Protein AF-A0A5M3MGN6-F1 (afdb_monomer)

Secondary structure (DSSP, 8-state):
------------------PPP--S--S---PPPHHHHHHHHHHHHHTT-GGGSTT-EEEEEE--SSSS--EEEEEEGGGTEEEEEE----HHHHHHHHHSS---EE---TTTSTT--TT--EEHHHHTTHHHHHHHHHHHHIIIIIISSS---EEEEEEETHHHHHHHHHHHHHHHHS-TTSEEEEEEESPPP-B-HHHHHHHHTT-SSEEEEEETT--GGG-S-GGGT-B--S-EEEE----TT-----S--PPPPPPS--

Radius of gyration: 21.34 Å; Cα contacts (8 Å, |Δi|>4): 442; chains: 1; bounding box: 47×44×87 Å

Solvent-accessible surface area (backbone atoms only — not comparable to full-atom values): 15425 Å² total; per-residue (Å²): 144,82,90,82,89,80,83,91,78,88,82,84,78,82,81,77,80,74,81,72,79,86,69,89,82,75,89,65,86,60,86,75,52,70,71,57,54,58,71,46,51,40,60,68,30,49,36,76,38,70,86,52,33,88,72,51,45,76,78,43,77,48,61,74,66,74,93,38,61,32,34,37,34,25,44,27,70,94,74,43,22,31,36,39,28,21,24,47,66,57,68,72,60,48,49,57,68,66,69,49,91,79,80,50,73,33,69,68,59,57,88,69,43,61,91,62,61,89,78,28,29,28,36,41,86,60,57,58,48,51,80,76,42,43,70,62,51,51,52,50,48,39,51,46,22,72,72,76,76,70,72,22,48,33,38,39,28,26,15,30,33,63,6,12,38,50,25,53,52,46,51,55,37,47,66,67,74,46,65,87,81,48,44,64,35,37,46,25,31,36,33,36,35,48,19,18,61,52,31,20,53,56,45,53,75,74,49,88,47,45,38,37,41,37,46,80,86,52,65,46,51,58,31,59,46,56,93,77,56,31,26,68,56,75,44,70,38,68,47,74,84,93,50,104,78,63,78,76,64,74,61,79,80,71,73,92,77,81,72,96,69,131

Structure (mmCIF, N/CA/C/O backbone):
data_AF-A0A5M3MGN6-F1
#
_entry.id   AF-A0A5M3MGN6-F1
#
loop_
_atom_site.group_PDB
_atom_site.id
_atom_site.type_symbol
_atom_site.label_atom_id
_atom_site.label_alt_id
_atom_site.label_comp_id
_atom_site.label_asym_id
_atom_site.label_entity_id
_atom_site.label_seq_id
_atom_site.pdbx_PDB_ins_code
_atom_site.Cartn_x
_atom_site.Cartn_y
_atom_site.Cartn_z
_atom_site.occupancy
_atom_site.B_iso_or_equiv
_atom_site.auth_seq_id
_atom_site.auth_comp_id
_atom_site.auth_asym_id
_atom_site.auth_atom_id
_atom_site.pdbx_PDB_model_num
ATOM 1 N N . MET A 1 1 ? 26.316 17.669 -67.881 1.00 37.81 1 MET A N 1
ATOM 2 C CA . MET A 1 1 ? 25.084 18.337 -67.407 1.00 37.81 1 MET A CA 1
ATOM 3 C C . MET A 1 1 ? 23.890 17.513 -67.872 1.00 37.81 1 MET A C 1
ATOM 5 O O . MET A 1 1 ? 23.680 17.380 -69.070 1.00 37.81 1 MET A O 1
ATOM 9 N N . HIS A 1 2 ? 23.185 16.881 -66.939 1.00 27.81 2 HIS A N 1
ATOM 10 C CA . HIS A 1 2 ? 21.955 16.112 -67.157 1.00 27.81 2 HIS A CA 1
ATOM 11 C C . HIS A 1 2 ? 20.984 16.489 -66.028 1.00 27.81 2 HIS A C 1
ATOM 13 O O . HIS A 1 2 ? 21.433 16.527 -64.881 1.00 27.81 2 HIS A O 1
ATOM 19 N N . PRO A 1 3 ? 19.704 16.794 -66.305 1.00 35.47 3 PRO A N 1
ATOM 20 C CA . PRO A 1 3 ? 18.718 17.045 -65.266 1.00 35.47 3 PRO A CA 1
ATOM 21 C C . PRO A 1 3 ? 17.984 15.740 -64.931 1.00 35.47 3 PRO A C 1
ATOM 23 O O . PRO A 1 3 ? 17.389 15.121 -65.810 1.00 35.47 3 PRO A O 1
ATOM 26 N N . SER A 1 4 ? 17.983 15.342 -63.660 1.00 29.03 4 SER A N 1
ATOM 27 C CA . SER A 1 4 ? 17.189 14.207 -63.179 1.00 29.03 4 SER A CA 1
ATOM 28 C C . SER A 1 4 ? 16.132 14.700 -62.194 1.00 29.03 4 SER A C 1
ATOM 30 O O . SER A 1 4 ? 16.456 15.213 -61.127 1.00 29.03 4 SER A O 1
ATOM 32 N N . LYS A 1 5 ? 14.860 14.540 -62.572 1.00 36.88 5 LYS A N 1
ATOM 33 C CA . LYS A 1 5 ? 13.699 14.547 -61.673 1.00 36.88 5 LYS A CA 1
ATOM 34 C C . LYS A 1 5 ? 13.539 13.137 -61.093 1.00 36.88 5 LYS A C 1
ATOM 36 O O . LYS A 1 5 ? 13.346 12.226 -61.887 1.00 36.88 5 LYS A O 1
ATOM 41 N N . VAL A 1 6 ? 13.545 12.969 -59.769 1.00 31.03 6 VAL A N 1
ATOM 42 C CA . VAL A 1 6 ? 12.971 11.806 -59.045 1.00 31.03 6 VAL A CA 1
ATOM 43 C C . VAL A 1 6 ? 12.560 12.321 -57.654 1.00 31.03 6 VAL A C 1
ATOM 45 O O . VAL A 1 6 ? 13.404 12.813 -56.917 1.00 31.03 6 VAL A O 1
ATOM 48 N N . LEU A 1 7 ? 11.275 12.598 -57.423 1.00 28.77 7 LEU A N 1
ATOM 49 C CA . LEU A 1 7 ? 10.251 11.716 -56.836 1.00 28.77 7 LEU A CA 1
ATOM 50 C C . LEU A 1 7 ? 10.540 11.357 -55.364 1.00 28.77 7 LEU A C 1
ATOM 52 O O . LEU A 1 7 ? 11.336 10.472 -55.067 1.00 28.77 7 LEU A O 1
ATOM 56 N N . ALA A 1 8 ? 9.864 12.064 -54.454 1.00 30.61 8 ALA A N 1
ATOM 57 C CA . ALA A 1 8 ? 9.769 11.713 -53.043 1.00 30.61 8 ALA A CA 1
ATOM 58 C C . ALA A 1 8 ? 8.898 10.457 -52.893 1.00 30.61 8 ALA A C 1
ATOM 60 O O . ALA A 1 8 ? 7.771 10.431 -53.390 1.00 30.61 8 ALA A O 1
ATOM 61 N N . LEU A 1 9 ? 9.418 9.431 -52.219 1.00 28.03 9 LEU A N 1
ATOM 62 C CA . LEU A 1 9 ? 8.675 8.225 -51.867 1.00 28.03 9 LEU A CA 1
ATOM 63 C C . LEU A 1 9 ? 8.617 8.122 -50.339 1.00 28.03 9 LEU A C 1
ATOM 65 O O . LEU A 1 9 ? 9.621 7.882 -49.674 1.00 28.03 9 LEU A O 1
ATOM 69 N N . THR A 1 10 ? 7.429 8.347 -49.793 1.00 30.42 10 THR A N 1
ATOM 70 C CA . THR A 1 10 ? 7.043 8.049 -48.415 1.00 30.42 10 THR A CA 1
ATOM 71 C C . THR A 1 10 ? 7.010 6.532 -48.221 1.00 30.42 10 THR A C 1
ATOM 73 O O . THR A 1 10 ? 6.161 5.855 -48.798 1.00 30.42 10 THR A O 1
ATOM 76 N N . LEU A 1 11 ? 7.915 5.981 -47.407 1.00 29.05 11 LEU A N 1
ATOM 77 C CA . LEU A 1 11 ? 7.825 4.589 -46.960 1.00 29.05 11 LEU A CA 1
ATOM 78 C C . LEU A 1 11 ? 6.995 4.520 -45.671 1.00 29.05 11 LEU A C 1
ATOM 80 O O . LEU A 1 11 ? 7.485 4.818 -44.586 1.00 29.05 11 LEU A O 1
ATOM 84 N N . TYR A 1 12 ? 5.738 4.100 -45.805 1.00 28.50 12 TYR A N 1
ATOM 85 C CA . TYR A 1 12 ? 4.998 3.459 -44.719 1.00 28.50 12 TYR A CA 1
ATOM 86 C C . TYR A 1 12 ? 5.511 2.018 -44.599 1.00 28.50 12 TYR A C 1
ATOM 88 O O . TYR A 1 12 ? 5.207 1.172 -45.438 1.00 28.50 12 TYR A O 1
ATOM 96 N N . GLY A 1 13 ? 6.332 1.749 -43.585 1.00 27.89 13 GLY A N 1
ATOM 97 C CA . GLY A 1 13 ? 6.740 0.397 -43.213 1.00 27.89 13 GLY A CA 1
ATOM 98 C C . GLY A 1 13 ? 5.725 -0.206 -42.248 1.00 27.89 13 GLY A C 1
ATOM 99 O O . GLY A 1 13 ? 5.645 0.207 -41.097 1.00 27.89 13 GLY A O 1
ATOM 100 N N . VAL A 1 14 ? 4.946 -1.173 -42.727 1.00 31.03 14 VAL A N 1
ATOM 101 C CA . VAL A 1 14 ? 4.073 -2.024 -41.912 1.00 31.03 14 VAL A CA 1
ATOM 102 C C . VAL A 1 14 ? 4.964 -2.969 -41.100 1.00 31.03 14 VAL A C 1
ATOM 104 O O . VAL A 1 14 ? 5.499 -3.930 -41.651 1.00 31.03 14 VAL A O 1
ATOM 107 N N . LEU A 1 15 ? 5.142 -2.712 -39.799 1.00 28.77 15 LEU A N 1
ATOM 108 C CA . LEU A 1 15 ? 5.651 -3.735 -38.884 1.00 28.77 15 LEU A CA 1
ATOM 109 C C . LEU A 1 15 ? 4.513 -4.728 -38.633 1.00 28.77 15 LEU A C 1
ATOM 111 O O . LEU A 1 15 ? 3.549 -4.432 -37.931 1.00 28.77 15 LEU A O 1
ATOM 115 N N . SER A 1 16 ? 4.611 -5.905 -39.245 1.00 29.20 16 SER A N 1
ATOM 116 C CA . SER A 1 16 ? 3.787 -7.047 -38.858 1.00 29.20 16 SER A CA 1
ATOM 117 C C . SER A 1 16 ? 4.281 -7.517 -37.492 1.00 29.20 16 SER A C 1
ATOM 119 O O . SER A 1 16 ? 5.384 -8.050 -37.391 1.00 29.20 16 SER A O 1
ATOM 121 N N . ALA A 1 17 ? 3.500 -7.269 -36.440 1.00 30.75 17 ALA A N 1
ATOM 122 C CA . ALA A 1 17 ? 3.746 -7.836 -35.123 1.00 30.75 17 ALA A CA 1
ATOM 123 C C . ALA A 1 17 ? 3.569 -9.356 -35.221 1.00 30.75 17 ALA A C 1
ATOM 125 O O . ALA A 1 17 ? 2.458 -9.867 -35.362 1.00 30.75 17 ALA A O 1
ATOM 126 N N . ILE A 1 18 ? 4.685 -10.077 -35.217 1.00 29.38 18 ILE A N 1
ATOM 127 C CA . ILE A 1 18 ? 4.693 -11.520 -35.013 1.00 29.38 18 ILE A CA 1
ATOM 128 C C . ILE A 1 18 ? 4.290 -11.701 -33.550 1.00 29.38 18 ILE A C 1
ATOM 130 O O . ILE A 1 18 ? 4.985 -11.203 -32.667 1.00 29.38 18 ILE A O 1
ATOM 134 N N . ALA A 1 19 ? 3.138 -12.327 -33.304 1.00 29.62 19 ALA A N 1
ATOM 135 C CA . ALA A 1 19 ? 2.693 -12.662 -31.958 1.00 29.62 19 ALA A CA 1
ATOM 136 C C . ALA A 1 19 ? 3.819 -13.426 -31.249 1.00 29.62 19 ALA A C 1
ATOM 138 O O . ALA A 1 19 ? 4.229 -14.495 -31.710 1.00 29.62 19 ALA A O 1
ATOM 139 N N . ALA A 1 20 ? 4.361 -12.840 -30.180 1.00 29.67 20 ALA A N 1
ATOM 140 C CA . ALA A 1 20 ? 5.303 -13.535 -29.320 1.00 29.67 20 ALA A CA 1
ATOM 141 C C . ALA A 1 20 ? 4.603 -14.777 -28.735 1.00 29.67 20 ALA A C 1
ATOM 143 O O . ALA A 1 20 ? 3.392 -14.725 -28.487 1.00 29.67 20 ALA A O 1
ATOM 144 N N . PRO A 1 21 ? 5.316 -15.900 -28.546 1.00 27.27 21 PRO A N 1
ATOM 145 C CA . PRO A 1 21 ? 4.739 -17.063 -27.891 1.00 27.27 21 PRO A CA 1
ATOM 146 C C . PRO A 1 21 ? 4.287 -16.651 -26.488 1.00 27.27 21 PRO A C 1
ATOM 148 O O . PRO A 1 21 ? 4.992 -15.916 -25.802 1.00 27.27 21 PRO A O 1
ATOM 151 N N . ILE A 1 22 ? 3.106 -17.108 -26.079 1.00 31.17 22 ILE A N 1
ATOM 152 C CA . ILE A 1 22 ? 2.622 -16.978 -24.704 1.00 31.17 22 ILE A CA 1
ATOM 153 C C . ILE A 1 22 ? 3.609 -17.762 -23.828 1.00 31.17 22 ILE A C 1
ATOM 155 O O . ILE A 1 22 ? 3.619 -18.990 -23.868 1.00 31.17 22 ILE A O 1
ATOM 159 N N . GLU A 1 23 ? 4.503 -17.061 -23.132 1.00 31.34 23 GLU A N 1
ATOM 160 C CA . GLU A 1 23 ? 5.426 -17.660 -22.165 1.00 31.34 23 GLU A CA 1
ATOM 161 C C . GLU A 1 23 ? 4.659 -18.085 -20.897 1.00 31.34 23 GLU A C 1
ATOM 163 O O . GLU A 1 23 ? 3.705 -17.428 -20.484 1.00 31.34 23 GLU A O 1
ATOM 168 N N . ASP A 1 24 ? 5.081 -19.199 -20.293 1.00 29.12 24 ASP A N 1
ATOM 169 C CA . ASP A 1 24 ? 4.425 -19.985 -19.227 1.00 29.12 24 ASP A CA 1
ATOM 170 C C . ASP A 1 24 ? 4.278 -19.289 -17.840 1.00 29.12 24 ASP A C 1
ATOM 172 O O . ASP A 1 24 ? 4.274 -19.949 -16.801 1.00 29.12 24 ASP A O 1
ATOM 176 N N . TRP A 1 25 ? 4.146 -17.960 -17.760 1.00 34.06 25 TRP A N 1
ATOM 177 C CA . TRP A 1 25 ? 4.082 -17.227 -16.479 1.00 34.06 25 TRP A CA 1
ATOM 178 C C . TRP A 1 25 ? 2.683 -17.157 -15.837 1.00 34.06 25 TRP A C 1
ATOM 180 O O . TRP A 1 25 ? 2.550 -16.688 -14.708 1.00 34.06 25 TRP A O 1
ATOM 190 N N . VAL A 1 26 ? 1.639 -17.685 -16.486 1.00 29.50 26 VAL A N 1
ATOM 191 C CA . VAL A 1 26 ? 0.273 -17.733 -15.934 1.00 29.50 26 VAL A CA 1
ATOM 192 C C . VAL A 1 26 ? -0.051 -19.148 -15.454 1.00 29.50 26 VAL A C 1
ATOM 194 O O . VAL A 1 26 ? -0.654 -19.945 -16.167 1.00 29.50 26 VAL A O 1
ATOM 197 N N . THR A 1 27 ? 0.349 -19.491 -14.230 1.00 28.08 27 THR A N 1
ATOM 198 C CA . THR A 1 27 ? 0.087 -20.836 -13.677 1.00 28.08 27 THR A CA 1
ATOM 199 C C . THR A 1 27 ? -1.334 -21.010 -13.129 1.00 28.08 27 THR A C 1
ATOM 201 O O . THR A 1 27 ? -1.760 -22.141 -12.907 1.00 28.08 27 THR A O 1
ATOM 204 N N . THR A 1 28 ? -2.110 -19.926 -12.977 1.00 27.44 28 THR A N 1
ATOM 205 C CA . THR A 1 28 ?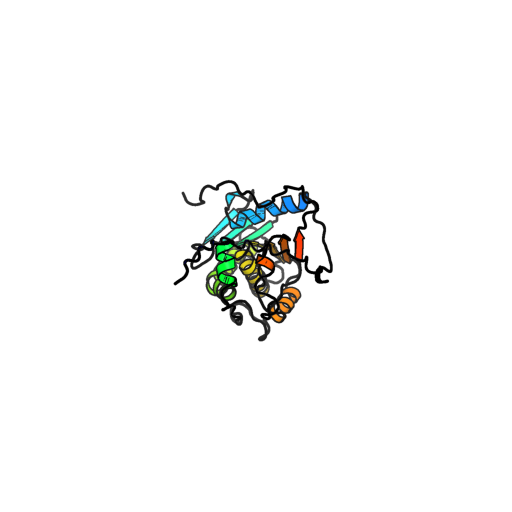 -3.529 -20.004 -12.588 1.00 27.44 28 THR A CA 1
ATOM 206 C C . THR A 1 28 ? -4.337 -18.865 -13.222 1.00 27.44 28 THR A C 1
ATOM 208 O O . THR A 1 28 ? -4.258 -17.722 -12.786 1.00 27.44 28 THR A O 1
ATOM 211 N N . LEU A 1 29 ? -5.127 -19.160 -14.260 1.00 31.44 29 LEU A N 1
ATOM 212 C CA . LEU A 1 29 ? -6.152 -18.239 -14.764 1.00 31.44 29 LEU A CA 1
ATOM 213 C C . LEU A 1 29 ? -7.399 -18.375 -13.886 1.00 31.44 29 LEU A C 1
ATOM 215 O O . LEU A 1 29 ? -8.156 -19.337 -14.021 1.00 31.44 29 LEU A O 1
ATOM 219 N N . THR A 1 30 ? -7.628 -17.421 -12.988 1.00 35.56 30 THR A N 1
ATOM 220 C CA . THR A 1 30 ? -8.896 -17.347 -12.253 1.00 35.56 30 THR A CA 1
ATOM 221 C C . THR A 1 3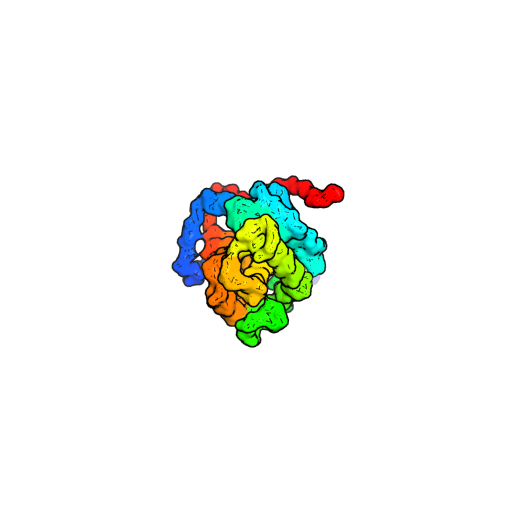0 ? -9.911 -16.599 -13.112 1.00 35.56 30 THR A C 1
ATOM 223 O O . THR A 1 30 ? -9.834 -15.380 -13.241 1.00 35.56 30 THR A O 1
ATOM 226 N N . GLN A 1 31 ? -10.865 -17.318 -13.713 1.00 31.67 31 GLN A N 1
ATOM 227 C CA . GLN A 1 31 ? -12.029 -16.689 -14.345 1.00 31.67 31 GLN A CA 1
ATOM 228 C C . GLN A 1 31 ? -12.866 -15.973 -13.278 1.00 31.67 31 GLN A C 1
ATOM 230 O O . GLN A 1 31 ? -13.277 -16.571 -12.283 1.00 31.67 31 GLN A O 1
ATOM 235 N N . ILE A 1 32 ? -13.124 -14.687 -13.495 1.00 42.34 32 ILE A N 1
ATOM 236 C CA . ILE A 1 32 ? -13.900 -13.833 -12.595 1.00 42.34 32 ILE A CA 1
ATOM 237 C C . ILE A 1 32 ? -15.308 -13.695 -13.169 1.00 42.34 32 ILE A C 1
ATOM 239 O O . ILE A 1 32 ? -15.473 -13.396 -14.349 1.00 42.34 32 ILE A O 1
ATOM 243 N N . SER A 1 33 ? -16.335 -13.880 -12.340 1.00 38.47 33 SER A N 1
ATOM 244 C CA . SER A 1 33 ? -17.716 -13.584 -12.742 1.00 38.47 33 SER A CA 1
ATOM 245 C C . SER A 1 33 ? -17.925 -12.081 -12.957 1.00 38.47 33 SER A C 1
ATOM 247 O O . SER A 1 33 ? -17.364 -11.276 -12.217 1.00 38.47 33 SER A O 1
ATOM 249 N N . GLU A 1 34 ? -18.814 -11.699 -13.869 1.00 36.88 34 GLU A N 1
ATOM 250 C CA . GLU A 1 34 ? -19.242 -10.305 -14.066 1.00 36.88 34 GLU A CA 1
ATOM 251 C C . GLU A 1 34 ? -19.701 -9.644 -12.752 1.00 36.88 34 GLU A C 1
ATOM 253 O O . GLU A 1 34 ? -19.287 -8.535 -12.440 1.00 36.88 34 GLU A O 1
ATOM 258 N N . SER A 1 35 ? -20.398 -10.383 -11.883 1.00 34.41 35 SER A N 1
ATOM 259 C CA . SER A 1 35 ? -20.777 -9.932 -10.535 1.00 34.41 35 SER A CA 1
ATOM 260 C C . SER A 1 35 ? -19.592 -9.646 -9.601 1.00 34.41 35 SER A C 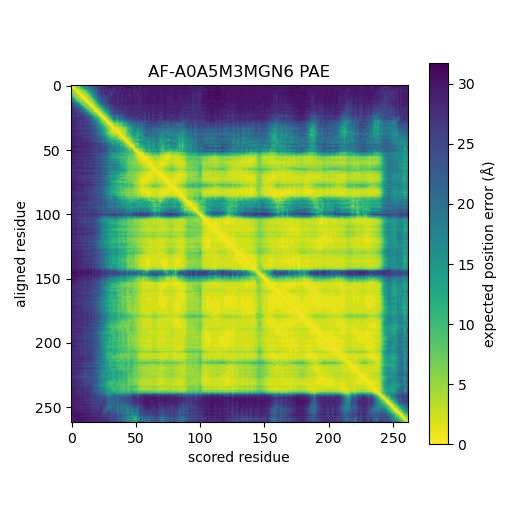1
ATOM 262 O O . SER A 1 35 ? -19.683 -8.795 -8.719 1.00 34.41 35 SER A O 1
ATOM 264 N N . ALA A 1 36 ? -18.470 -10.346 -9.775 1.00 38.47 36 ALA A N 1
ATOM 265 C CA . ALA A 1 36 ? -17.251 -10.084 -9.012 1.00 38.47 36 ALA A CA 1
ATOM 266 C C . ALA A 1 36 ? -16.522 -8.844 -9.557 1.00 38.47 36 ALA A C 1
ATOM 268 O O . ALA A 1 36 ? -16.070 -8.024 -8.762 1.00 38.47 36 ALA A O 1
ATOM 269 N N . LEU A 1 37 ? -16.520 -8.624 -10.877 1.00 41.88 37 LEU A N 1
ATOM 270 C CA . LEU A 1 37 ? -16.053 -7.366 -11.476 1.00 41.88 37 LEU A CA 1
ATOM 271 C C . LEU A 1 37 ? -16.920 -6.166 -11.045 1.00 41.88 37 LEU A C 1
ATOM 273 O O . LEU A 1 37 ? -16.387 -5.113 -10.699 1.00 41.88 37 LEU A O 1
ATOM 277 N N . GLU A 1 38 ? -18.244 -6.325 -10.994 1.00 44.56 38 GLU A N 1
ATOM 278 C CA . GLU A 1 38 ? -19.170 -5.298 -10.493 1.00 44.56 38 GLU A CA 1
ATOM 279 C C . GLU A 1 38 ? -18.948 -4.992 -9.008 1.00 44.56 38 GLU A C 1
ATOM 281 O O . GLU A 1 38 ? -18.974 -3.826 -8.612 1.00 44.56 38 GLU A O 1
ATOM 286 N N . SER A 1 39 ? -18.647 -6.010 -8.192 1.00 49.16 39 SER A N 1
ATOM 287 C CA . SER A 1 39 ? -18.291 -5.818 -6.779 1.00 49.16 39 SER A CA 1
ATOM 288 C C . SER A 1 39 ? -16.997 -5.020 -6.588 1.00 49.16 39 SER A C 1
ATOM 290 O O . SER A 1 39 ? -16.775 -4.446 -5.524 1.00 49.16 39 SER A O 1
ATOM 292 N N . TRP A 1 40 ? -16.157 -4.948 -7.626 1.00 49.50 40 TRP A N 1
ATOM 293 C CA . TRP A 1 40 ? -14.877 -4.248 -7.607 1.00 49.50 40 TRP A CA 1
ATOM 294 C C . TRP A 1 40 ? -14.941 -2.811 -8.137 1.00 49.50 40 TRP A C 1
ATOM 296 O O . TRP A 1 40 ? -14.096 -1.975 -7.808 1.00 49.50 40 TRP A O 1
ATOM 306 N N . ALA A 1 41 ? -15.971 -2.492 -8.924 1.00 49.94 41 ALA A N 1
ATOM 307 C CA . ALA A 1 41 ? -16.155 -1.179 -9.535 1.00 49.94 41 ALA A CA 1
ATOM 308 C C . ALA A 1 41 ? -16.132 0.005 -8.537 1.00 49.94 41 ALA A C 1
ATOM 310 O O . ALA A 1 41 ? -15.479 1.004 -8.856 1.00 49.94 41 ALA A O 1
ATOM 311 N N . PRO A 1 42 ? -16.739 -0.065 -7.331 1.00 47.69 42 PRO A N 1
ATOM 312 C CA . PRO A 1 42 ? -16.707 1.042 -6.367 1.00 47.69 42 PRO A CA 1
ATOM 313 C C . PRO A 1 42 ? -15.279 1.404 -5.919 1.00 47.69 42 PRO A C 1
ATOM 315 O O . PRO A 1 42 ? -14.948 2.577 -5.755 1.00 47.69 42 PRO A O 1
ATOM 318 N N . TYR A 1 43 ? -14.391 0.413 -5.812 1.00 48.84 43 TYR A N 1
ATOM 319 C CA . TYR A 1 43 ? -13.020 0.595 -5.328 1.00 48.84 43 TYR A CA 1
ATOM 320 C C . TYR A 1 43 ? -12.123 1.337 -6.316 1.00 48.84 43 TYR A C 1
ATOM 322 O O . TYR A 1 43 ? -11.311 2.169 -5.915 1.00 48.84 43 TYR A O 1
ATOM 330 N N . THR A 1 44 ? -12.315 1.117 -7.620 1.00 50.25 44 THR A N 1
ATOM 331 C CA . THR A 1 44 ? -11.629 1.918 -8.648 1.00 50.25 44 THR A CA 1
ATOM 332 C C . THR A 1 44 ? -12.028 3.393 -8.578 1.00 50.25 44 THR A C 1
ATOM 334 O O . THR A 1 44 ? -11.246 4.263 -8.963 1.00 50.25 44 THR A O 1
ATOM 337 N N . GLN A 1 45 ? -13.218 3.701 -8.050 1.00 50.22 45 GLN A N 1
ATOM 338 C CA . GLN A 1 45 ? -13.705 5.070 -7.947 1.00 50.22 45 GLN A CA 1
ATOM 339 C C . GLN A 1 45 ? -13.307 5.785 -6.649 1.00 50.22 45 GLN A C 1
ATOM 341 O O . GLN A 1 45 ? -13.221 7.011 -6.683 1.00 50.22 45 GLN A O 1
ATOM 346 N N . LEU A 1 46 ? -12.962 5.073 -5.564 1.00 50.59 46 LEU A N 1
ATOM 347 C CA . LEU A 1 46 ? -12.323 5.673 -4.372 1.00 50.59 46 LEU A CA 1
ATOM 348 C C . LEU A 1 46 ? -11.013 6.376 -4.713 1.00 50.59 46 LEU A C 1
ATOM 350 O O . LEU A 1 46 ? -10.662 7.379 -4.104 1.00 50.59 46 LEU A O 1
ATOM 354 N N . THR A 1 47 ? -10.322 5.893 -5.745 1.00 50.34 47 THR A N 1
ATOM 355 C CA . THR A 1 47 ? -9.111 6.533 -6.266 1.00 50.34 47 THR A CA 1
ATOM 356 C C . THR A 1 47 ? -9.401 7.851 -7.001 1.00 50.34 47 THR A C 1
ATOM 358 O O . THR A 1 47 ? -8.475 8.467 -7.517 1.00 50.34 47 THR A O 1
ATOM 361 N N . LYS A 1 48 ? -10.669 8.290 -7.113 1.00 51.06 48 LYS A N 1
ATOM 362 C CA . LYS A 1 48 ? -11.084 9.486 -7.875 1.00 51.06 48 LYS A CA 1
ATOM 363 C C . LYS A 1 48 ? -12.097 10.385 -7.148 1.00 51.06 48 LYS A C 1
ATOM 365 O O . LYS A 1 48 ? -11.972 11.601 -7.264 1.00 51.06 48 LYS A O 1
ATOM 370 N N . ALA A 1 49 ? -13.072 9.835 -6.414 1.00 51.75 49 ALA A N 1
ATOM 371 C CA . ALA A 1 49 ? -14.035 10.610 -5.620 1.00 51.75 49 ALA A CA 1
ATOM 372 C C . ALA A 1 49 ? -14.623 9.827 -4.434 1.00 51.75 49 ALA A C 1
ATOM 374 O O . ALA A 1 49 ? -14.995 8.663 -4.573 1.00 51.75 49 ALA A O 1
ATOM 375 N N . CYS A 1 50 ? -14.806 10.513 -3.302 1.00 51.31 50 CYS A N 1
ATOM 376 C CA . CYS A 1 50 ? -15.372 9.944 -2.074 1.00 51.31 50 CYS A CA 1
ATOM 377 C C . CYS A 1 50 ? -16.830 9.475 -2.232 1.00 51.31 50 CYS A C 1
ATOM 379 O O . CYS A 1 50 ? -17.201 8.446 -1.680 1.00 51.31 50 CYS A O 1
ATOM 381 N N . ASP A 1 51 ? -17.638 10.186 -3.029 1.00 52.66 51 ASP A N 1
ATOM 382 C CA . ASP A 1 51 ? -19.073 9.899 -3.222 1.00 52.66 51 ASP A CA 1
ATOM 383 C C . ASP A 1 51 ? -19.344 8.629 -4.045 1.00 52.66 51 ASP A C 1
ATOM 385 O O . ASP A 1 51 ? -20.493 8.234 -4.248 1.00 52.66 51 ASP A O 1
ATOM 389 N N . ALA A 1 52 ? -18.293 8.007 -4.580 1.00 53.81 52 ALA A N 1
ATOM 390 C CA . ALA A 1 52 ? -18.428 6.883 -5.487 1.00 53.81 52 ALA A CA 1
ATOM 391 C C . ALA A 1 52 ? -18.597 5.526 -4.788 1.00 53.81 52 ALA A C 1
ATOM 393 O O . ALA A 1 52 ? -18.960 4.550 -5.447 1.00 53.81 52 ALA A O 1
ATOM 394 N N . VAL A 1 53 ? -18.369 5.461 -3.470 1.00 58.69 53 VAL A N 1
ATOM 395 C CA . VAL A 1 53 ? -18.643 4.266 -2.664 1.00 58.69 53 VAL A CA 1
ATOM 396 C C . VAL A 1 53 ? -19.801 4.541 -1.718 1.00 58.69 53 VAL A C 1
ATOM 398 O O . VAL A 1 53 ? -19.647 5.302 -0.762 1.00 58.69 53 VAL A O 1
ATOM 401 N N . PRO A 1 54 ? -20.967 3.912 -1.948 1.00 66.12 54 PRO A N 1
ATOM 402 C CA . PRO A 1 54 ? -22.100 4.036 -1.048 1.00 66.12 54 PRO A CA 1
ATOM 403 C C . PRO A 1 54 ? -21.716 3.667 0.389 1.00 66.12 54 PRO A C 1
ATOM 405 O O . PRO A 1 54 ? -21.230 2.567 0.657 1.00 66.12 54 PRO A O 1
ATOM 408 N N . GLY A 1 55 ? -21.949 4.602 1.309 1.00 72.81 55 GLY A N 1
ATOM 409 C CA . GLY A 1 55 ? -21.715 4.409 2.737 1.00 72.81 55 GLY A CA 1
ATOM 410 C C . GLY A 1 55 ? -20.258 4.518 3.186 1.00 72.81 55 GLY A C 1
ATOM 411 O O . GLY A 1 55 ? -20.012 4.312 4.363 1.00 72.81 55 GLY A O 1
ATOM 412 N N . PHE A 1 56 ? -19.296 4.829 2.312 1.00 80.31 56 PHE A N 1
ATOM 413 C CA . PHE A 1 56 ? -17.947 5.168 2.771 1.00 80.31 56 PHE A CA 1
ATOM 414 C C . PHE A 1 56 ? -17.964 6.511 3.514 1.00 80.31 56 PHE A C 1
ATOM 416 O O . PHE A 1 56 ? -18.479 7.507 3.007 1.00 80.31 56 PHE A O 1
ATOM 423 N N . GLU A 1 57 ? -17.404 6.526 4.719 1.00 84.38 57 GLU A N 1
ATOM 424 C CA . GLU A 1 57 ? -17.344 7.677 5.615 1.00 84.38 57 GLU A CA 1
ATOM 425 C C . GLU A 1 57 ? -15.889 8.177 5.675 1.00 84.38 57 GLU A C 1
ATOM 427 O O . GLU A 1 57 ? -15.111 7.698 6.507 1.00 84.38 57 GLU A O 1
ATOM 432 N N . PRO A 1 58 ? -15.471 9.094 4.776 1.00 82.12 58 PRO A N 1
ATOM 433 C CA . PRO A 1 58 ? -14.110 9.619 4.781 1.00 82.12 58 PRO A CA 1
ATOM 434 C C . PRO A 1 58 ? -13.862 10.445 6.047 1.00 82.12 58 PRO A C 1
ATOM 436 O O . PRO A 1 58 ? -14.639 11.344 6.373 1.00 82.12 58 PRO A O 1
ATOM 439 N N . SER A 1 59 ? -12.750 10.180 6.725 1.00 84.00 59 SER A N 1
ATOM 440 C CA . SER A 1 59 ? -12.278 10.957 7.878 1.00 84.00 59 SER A CA 1
ATOM 441 C C . SER A 1 59 ? -11.029 11.778 7.548 1.00 84.00 59 SER A C 1
ATOM 443 O O . SER A 1 59 ? -10.823 12.849 8.118 1.00 84.00 59 SER A O 1
ATOM 445 N N . LEU A 1 60 ? -10.245 11.328 6.564 1.00 84.56 60 LEU A N 1
ATOM 446 C CA . LEU A 1 60 ? -9.073 12.018 6.043 1.00 84.56 60 LEU A CA 1
ATOM 447 C C . LEU A 1 60 ? -9.095 12.030 4.513 1.00 84.56 60 LEU A C 1
ATOM 449 O O . LEU A 1 60 ? -9.291 11.006 3.863 1.00 84.56 60 LEU A O 1
ATOM 453 N N . ALA A 1 61 ? -8.836 13.204 3.948 1.00 85.88 61 ALA A N 1
ATOM 454 C CA . ALA A 1 61 ? -8.542 13.410 2.538 1.00 85.88 61 ALA A CA 1
ATOM 455 C C . ALA A 1 61 ? -7.343 14.356 2.454 1.00 85.88 61 ALA A C 1
ATOM 457 O O . ALA A 1 61 ? -7.404 15.478 2.963 1.00 85.88 61 ALA A O 1
ATOM 458 N N . ALA A 1 62 ? -6.246 13.902 1.857 1.00 84.19 62 ALA A N 1
ATOM 459 C CA . ALA A 1 62 ? -4.992 14.646 1.827 1.00 84.19 62 ALA A CA 1
ATOM 460 C C . ALA A 1 62 ? -4.230 14.406 0.517 1.00 84.19 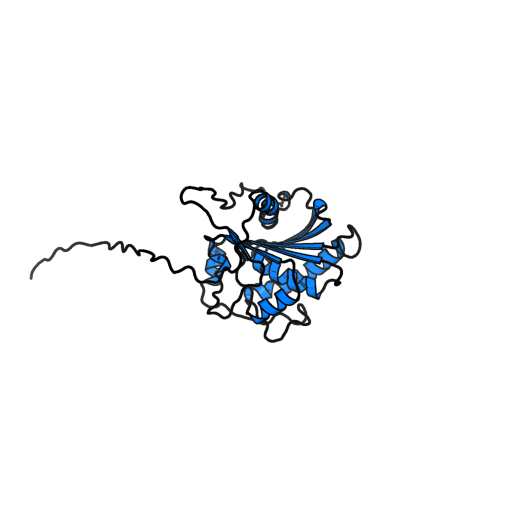62 ALA A C 1
ATOM 462 O O . ALA A 1 62 ? -4.690 13.679 -0.363 1.00 84.19 62 ALA A O 1
ATOM 463 N N . GLY A 1 63 ? -3.081 15.067 0.384 1.00 82.81 63 GLY A N 1
ATOM 464 C CA . GLY A 1 63 ? -2.297 15.124 -0.847 1.00 82.81 63 GLY A CA 1
ATOM 465 C C . GLY A 1 63 ? -2.609 16.357 -1.691 1.00 82.81 63 GLY A C 1
ATOM 466 O O . GLY A 1 63 ? -3.543 17.114 -1.419 1.00 82.81 63 GLY A O 1
ATOM 467 N N . ASP A 1 64 ? -1.780 16.576 -2.704 1.00 77.12 64 ASP A N 1
ATOM 468 C CA . ASP A 1 64 ? -1.901 17.675 -3.668 1.00 77.12 64 ASP A CA 1
ATOM 469 C C . ASP A 1 64 ? -1.863 17.191 -5.129 1.00 77.12 64 ASP A C 1
ATOM 471 O O . ASP A 1 64 ? -2.000 17.994 -6.056 1.00 77.12 64 ASP A O 1
ATOM 475 N N . GLY A 1 65 ? -1.708 15.877 -5.337 1.00 69.56 65 GLY A N 1
ATOM 476 C CA . GLY A 1 65 ? -1.621 15.244 -6.650 1.00 69.56 65 GLY A CA 1
ATOM 477 C C . GLY A 1 65 ? -0.331 15.574 -7.404 1.00 69.56 65 GLY A C 1
ATOM 478 O O . GLY A 1 65 ? -0.291 15.400 -8.623 1.00 69.56 65 GLY A O 1
ATOM 479 N N . ASN A 1 66 ? 0.685 16.096 -6.710 1.00 71.69 66 ASN A N 1
ATOM 480 C CA . ASN A 1 66 ? 1.960 16.494 -7.291 1.00 71.69 66 ASN A CA 1
ATOM 481 C C . ASN A 1 66 ? 3.149 16.054 -6.424 1.00 71.69 66 ASN A C 1
ATOM 483 O O . ASN A 1 66 ? 3.898 15.173 -6.827 1.00 71.69 66 ASN A O 1
ATOM 487 N N . TYR A 1 67 ? 3.323 16.645 -5.238 1.00 75.31 67 TYR A N 1
ATOM 488 C CA . TYR A 1 67 ? 4.372 16.252 -4.295 1.00 75.31 67 TYR A CA 1
ATOM 489 C C . TYR A 1 67 ? 3.941 15.075 -3.417 1.00 75.31 67 TYR A C 1
ATOM 491 O O . TYR A 1 67 ? 4.774 14.239 -3.067 1.00 75.31 67 TYR A O 1
ATOM 499 N N . VAL A 1 68 ? 2.653 15.027 -3.066 1.00 79.94 68 VAL A N 1
ATOM 500 C CA . VAL A 1 68 ? 2.008 13.916 -2.359 1.00 79.94 68 VAL A CA 1
ATOM 501 C C . VAL A 1 68 ? 0.789 13.514 -3.166 1.00 79.94 68 VAL A C 1
ATOM 503 O O . VAL A 1 68 ? -0.071 14.348 -3.479 1.00 79.94 68 VAL A O 1
ATOM 506 N N . GLN A 1 69 ? 0.704 12.239 -3.509 1.00 82.62 69 GLN A N 1
ATOM 507 C CA . GLN A 1 69 ? -0.420 11.717 -4.262 1.00 82.62 69 GLN A CA 1
ATOM 508 C C . GLN A 1 69 ? -1.703 11.862 -3.439 1.00 82.62 69 GLN A C 1
ATOM 510 O O . GLN A 1 69 ? -1.675 11.756 -2.215 1.00 82.62 69 GLN A O 1
ATOM 515 N N . TYR A 1 70 ? -2.843 12.145 -4.077 1.00 82.56 70 TYR A N 1
ATOM 516 C CA . TYR A 1 70 ? -4.094 12.209 -3.319 1.00 82.56 70 TYR A CA 1
ATOM 517 C C . TYR A 1 70 ? -4.393 10.853 -2.670 1.00 82.56 70 TYR A C 1
ATOM 519 O O . TYR A 1 70 ? -4.307 9.817 -3.331 1.00 82.56 70 TYR A O 1
ATOM 527 N N . TYR A 1 71 ? -4.788 10.872 -1.400 1.00 86.25 71 TYR A N 1
ATOM 528 C CA . TYR A 1 71 ? -5.206 9.679 -0.678 1.00 86.25 71 TYR A CA 1
ATOM 529 C C . TYR A 1 71 ? -6.355 9.973 0.284 1.00 86.25 71 TYR A C 1
ATOM 531 O O . TYR A 1 71 ? -6.567 11.112 0.716 1.00 86.25 71 TYR A O 1
ATOM 539 N N . PHE A 1 72 ? -7.095 8.920 0.617 1.00 86.88 72 PHE A N 1
ATOM 540 C CA . PHE A 1 72 ? -8.234 8.963 1.523 1.00 86.88 72 PHE A CA 1
ATOM 541 C C . PHE A 1 72 ? -8.099 7.893 2.597 1.00 86.88 72 PHE A C 1
ATOM 543 O O . PHE A 1 72 ? -7.677 6.776 2.304 1.00 86.88 72 PHE A O 1
ATOM 550 N N . VAL A 1 73 ? -8.518 8.225 3.816 1.00 88.81 73 VAL A N 1
ATOM 551 C CA . VAL A 1 73 ? -8.758 7.256 4.888 1.00 88.81 73 VAL A CA 1
ATOM 552 C C . VAL A 1 73 ? -10.175 7.464 5.409 1.00 88.81 73 VAL A C 1
ATOM 554 O O . VAL A 1 73 ? -10.649 8.598 5.511 1.00 88.81 73 VAL A O 1
ATOM 557 N N . GLY A 1 74 ? -10.883 6.381 5.697 1.00 86.69 74 GLY A N 1
ATOM 558 C CA . GLY A 1 74 ? -12.234 6.462 6.239 1.00 86.69 74 GLY A CA 1
ATOM 559 C C . GLY A 1 74 ? -12.772 5.115 6.677 1.00 86.69 74 GLY A C 1
ATOM 560 O O . GLY A 1 74 ? -12.149 4.079 6.448 1.00 86.69 74 GLY A O 1
ATOM 561 N N . TYR A 1 75 ? -13.943 5.120 7.300 1.00 87.12 75 TYR A N 1
ATOM 562 C CA . TYR A 1 75 ? -14.623 3.897 7.700 1.00 87.12 75 TYR A CA 1
ATOM 563 C C . TYR A 1 75 ? -15.620 3.460 6.629 1.00 87.12 75 TYR A C 1
ATOM 565 O O . TYR A 1 75 ? -16.307 4.277 6.017 1.00 87.12 75 TYR A O 1
ATOM 573 N N . TRP A 1 76 ? -15.715 2.155 6.399 1.00 85.50 76 TRP A N 1
ATOM 574 C CA . TRP A 1 76 ? -16.704 1.575 5.510 1.00 85.50 76 TRP A CA 1
ATOM 575 C C . TRP A 1 76 ? -17.588 0.571 6.264 1.00 85.50 76 TRP A C 1
ATOM 577 O O . TRP A 1 76 ? -17.189 -0.582 6.469 1.00 85.50 76 TRP A O 1
ATOM 587 N N . PRO A 1 77 ? -18.809 0.980 6.666 1.00 83.12 77 PRO A N 1
ATOM 588 C CA . PRO A 1 77 ? -19.699 0.178 7.500 1.00 83.12 77 PRO A CA 1
ATOM 589 C C . PRO A 1 77 ? -20.103 -1.154 6.873 1.00 83.12 77 PRO A C 1
ATOM 591 O O . PRO A 1 77 ? -20.243 -2.144 7.585 1.00 83.12 77 PRO A O 1
ATOM 594 N N . THR A 1 78 ? -20.272 -1.206 5.546 1.00 81.38 78 THR A N 1
ATOM 595 C CA . THR A 1 78 ? -20.712 -2.419 4.837 1.00 81.38 78 THR A CA 1
ATOM 596 C C . THR A 1 78 ? -19.772 -3.601 5.065 1.00 81.38 78 THR A C 1
ATOM 598 O O . THR A 1 78 ? -20.239 -4.732 5.182 1.00 81.38 78 THR A O 1
ATOM 601 N N . ASN A 1 79 ? -18.470 -3.332 5.185 1.00 77.50 79 ASN A N 1
ATOM 602 C CA . ASN A 1 79 ? -17.438 -4.348 5.381 1.00 77.50 79 ASN A CA 1
ATOM 603 C C . ASN A 1 79 ? -16.815 -4.303 6.784 1.00 77.50 79 ASN A C 1
ATOM 605 O O . ASN A 1 79 ? -15.924 -5.093 7.071 1.00 77.50 79 ASN A O 1
ATOM 609 N N . ASN A 1 80 ? -17.278 -3.399 7.656 1.00 86.00 80 ASN A N 1
ATOM 610 C CA . ASN A 1 80 ? -16.648 -3.099 8.943 1.00 86.00 80 ASN A CA 1
ATOM 611 C C . ASN A 1 80 ? -15.120 -2.918 8.827 1.00 86.00 80 ASN A C 1
ATOM 613 O O . ASN A 1 80 ? -14.348 -3.494 9.596 1.00 86.00 80 ASN A O 1
ATOM 617 N N . ALA A 1 81 ? -14.697 -2.132 7.838 1.00 88.50 81 ALA A N 1
ATOM 618 C CA . ALA A 1 81 ? -13.293 -1.959 7.493 1.00 88.50 81 ALA A CA 1
ATOM 619 C C . ALA A 1 81 ? -12.899 -0.484 7.524 1.00 88.50 81 ALA A C 1
ATOM 621 O O . ALA A 1 81 ? -13.686 0.389 7.153 1.00 88.50 81 ALA A O 1
ATOM 622 N N . VAL A 1 82 ? -11.662 -0.206 7.925 1.00 90.94 82 VAL A N 1
ATOM 623 C CA . VAL A 1 82 ? -11.025 1.074 7.601 1.00 90.94 82 VAL A CA 1
ATOM 624 C C . VAL A 1 82 ? -10.479 0.968 6.188 1.00 90.94 82 VAL A C 1
ATOM 626 O O . VAL A 1 82 ? -9.762 0.023 5.882 1.00 90.94 82 VAL A O 1
ATOM 629 N N . VAL A 1 83 ? -10.806 1.916 5.321 1.00 89.56 83 VAL A N 1
ATOM 630 C CA . VAL A 1 83 ? -10.330 1.930 3.939 1.00 89.56 83 VAL A CA 1
ATOM 631 C C . VAL A 1 83 ? -9.241 2.978 3.782 1.00 89.56 83 VAL A C 1
ATOM 633 O O . VAL A 1 83 ? -9.439 4.122 4.185 1.00 89.56 83 VAL A O 1
ATOM 636 N N . VAL A 1 84 ? -8.123 2.592 3.168 1.00 91.44 84 VAL A N 1
ATOM 637 C CA . VAL A 1 84 ? -7.064 3.496 2.703 1.00 91.44 84 VAL A CA 1
ATOM 638 C C . VAL A 1 84 ? -7.043 3.440 1.179 1.00 91.44 84 VAL A C 1
ATOM 640 O O . VAL A 1 84 ? -6.865 2.370 0.601 1.00 91.44 84 VAL A O 1
ATOM 643 N N . ALA A 1 85 ? -7.252 4.571 0.512 1.00 88.50 85 ALA A N 1
ATOM 644 C CA . ALA A 1 85 ? -7.328 4.632 -0.944 1.00 88.50 85 ALA A CA 1
ATOM 645 C C . ALA A 1 85 ? -6.314 5.621 -1.514 1.00 88.50 85 ALA A C 1
ATOM 647 O O . ALA A 1 85 ? -6.320 6.786 -1.125 1.00 88.50 85 ALA A O 1
ATOM 648 N N . HIS A 1 86 ? -5.508 5.179 -2.480 1.00 85.62 86 HIS A N 1
ATOM 649 C CA . HIS A 1 86 ? -4.509 6.007 -3.162 1.00 85.62 86 HIS A CA 1
ATOM 650 C C . HIS A 1 86 ? -4.902 6.316 -4.600 1.00 85.62 86 HIS A C 1
ATOM 652 O O . HIS A 1 86 ? -5.309 5.439 -5.371 1.00 85.62 86 HIS A O 1
ATOM 658 N N . GLN A 1 87 ? -4.743 7.577 -4.986 1.00 80.69 87 GLN A N 1
ATOM 659 C CA . GLN A 1 87 ? -4.955 8.023 -6.352 1.00 80.69 87 GLN A CA 1
ATOM 660 C C . GLN A 1 87 ? -3.829 7.516 -7.262 1.00 80.69 87 GLN A C 1
ATOM 662 O O . GLN A 1 87 ? -2.659 7.502 -6.893 1.00 80.69 87 GLN A O 1
ATOM 667 N N . GLY A 1 88 ? -4.175 7.134 -8.487 1.00 73.12 88 GLY A N 1
ATOM 668 C CA . GLY A 1 88 ? -3.191 7.005 -9.559 1.00 73.12 88 GLY A CA 1
ATOM 669 C C . GLY A 1 88 ? -2.871 8.344 -10.223 1.00 73.12 88 GLY A C 1
ATOM 670 O O . GLY A 1 88 ? -3.458 9.381 -9.912 1.00 73.12 88 GLY A O 1
ATOM 671 N N . ILE A 1 89 ? -2.007 8.293 -11.229 1.00 68.00 89 ILE A N 1
ATOM 672 C CA . ILE A 1 89 ? -1.805 9.394 -12.177 1.00 68.00 89 ILE A CA 1
ATOM 673 C C . ILE A 1 89 ? -2.288 8.988 -13.571 1.00 68.00 89 ILE A C 1
ATOM 675 O O . ILE A 1 89 ? -2.687 7.847 -13.805 1.00 68.00 89 ILE A O 1
ATOM 679 N N . ASP A 1 90 ? -2.294 9.950 -14.490 1.00 63.03 90 ASP A N 1
ATOM 680 C CA . ASP A 1 90 ? -2.592 9.697 -15.900 1.00 63.03 90 ASP A CA 1
ATOM 681 C C . ASP A 1 90 ? -1.615 8.644 -16.471 1.00 63.03 90 ASP A C 1
ATOM 683 O O . ASP A 1 90 ? -0.407 8.828 -16.303 1.00 63.03 90 ASP A O 1
ATOM 687 N N . PRO A 1 91 ? -2.090 7.577 -17.145 1.00 55.69 91 PRO A N 1
ATOM 688 C CA . PRO A 1 91 ? -1.231 6.518 -17.674 1.00 55.69 91 PRO A CA 1
ATOM 689 C C . PRO A 1 91 ? -0.119 7.009 -18.604 1.00 55.69 91 PRO A C 1
ATOM 691 O O . PRO A 1 91 ? 0.975 6.469 -18.550 1.00 55.69 91 PRO A O 1
ATOM 694 N N . LEU A 1 92 ? -0.335 8.067 -19.394 1.00 57.78 92 LEU A N 1
ATOM 695 C CA . LEU A 1 92 ? 0.708 8.617 -20.271 1.00 57.78 92 LEU A CA 1
ATOM 696 C C . LEU A 1 92 ? 1.791 9.348 -19.473 1.00 57.78 92 LEU A C 1
ATOM 698 O O . LEU A 1 92 ? 2.966 9.314 -19.834 1.00 57.78 92 LEU A O 1
ATOM 702 N N . LYS A 1 93 ? 1.405 9.997 -18.366 1.00 60.44 93 LYS A N 1
ATOM 703 C CA . LYS A 1 93 ? 2.369 10.562 -17.413 1.00 60.44 93 LYS A CA 1
ATOM 704 C C . LYS A 1 93 ? 3.093 9.456 -16.658 1.00 60.44 93 LYS A C 1
ATOM 706 O O . LYS A 1 93 ? 4.290 9.570 -16.433 1.00 60.44 93 LYS A O 1
ATOM 711 N N . PHE A 1 94 ? 2.382 8.393 -16.296 1.00 61.00 94 PHE A N 1
ATOM 712 C CA . PHE A 1 94 ? 2.971 7.235 -15.647 1.00 61.00 94 PHE A CA 1
ATOM 713 C C . PHE A 1 94 ? 4.003 6.577 -16.558 1.00 61.00 94 PHE A C 1
ATOM 715 O O . PHE A 1 94 ? 5.162 6.508 -16.187 1.00 61.00 94 PHE A O 1
ATOM 722 N N . GLU A 1 95 ? 3.640 6.199 -17.782 1.00 57.78 95 GLU A N 1
ATOM 723 C CA . GLU A 1 95 ? 4.582 5.645 -18.755 1.00 57.78 95 GLU A CA 1
ATOM 724 C C . GLU A 1 95 ? 5.803 6.550 -18.927 1.00 57.78 95 GLU A C 1
ATOM 726 O O . GLU A 1 95 ? 6.920 6.054 -18.854 1.00 57.78 95 GLU A O 1
ATOM 731 N N . SER A 1 96 ? 5.624 7.874 -19.029 1.00 59.38 96 SER A N 1
ATOM 732 C CA . SER A 1 96 ? 6.763 8.797 -19.118 1.00 59.38 96 SER A CA 1
ATOM 733 C C . SER A 1 96 ? 7.718 8.741 -17.915 1.00 59.38 96 SER A C 1
ATOM 735 O O . SER A 1 96 ? 8.917 8.881 -18.109 1.00 59.38 96 SER A O 1
ATOM 737 N N . LEU A 1 97 ? 7.224 8.467 -16.701 1.00 59.91 97 LEU A N 1
ATOM 738 C CA . LEU A 1 97 ? 8.063 8.310 -15.503 1.00 59.91 97 LEU A CA 1
ATOM 739 C C . LEU A 1 97 ? 8.837 6.983 -15.473 1.00 59.91 97 LEU A C 1
ATOM 741 O O . LEU A 1 97 ? 9.833 6.892 -14.764 1.00 59.91 97 LEU A O 1
ATOM 745 N N . PHE A 1 98 ? 8.384 5.961 -16.208 1.00 60.34 98 PHE A N 1
ATOM 746 C CA . PHE A 1 98 ? 8.947 4.601 -16.165 1.00 60.34 98 PHE A CA 1
ATOM 747 C C . PHE A 1 98 ? 9.654 4.169 -17.457 1.00 60.34 98 PHE A C 1
ATOM 749 O O . PHE A 1 98 ? 10.253 3.096 -17.490 1.00 60.34 98 PHE A O 1
ATOM 756 N N . ILE A 1 99 ? 9.597 4.967 -18.525 1.00 54.59 99 ILE A N 1
ATOM 757 C CA . ILE A 1 99 ? 10.389 4.754 -19.751 1.00 54.59 99 ILE A CA 1
ATOM 758 C C . ILE A 1 99 ? 11.714 5.520 -19.741 1.00 54.59 99 ILE A C 1
ATOM 760 O O . ILE A 1 99 ? 12.618 5.176 -20.507 1.00 54.59 99 ILE A O 1
ATOM 764 N N . ASP A 1 100 ? 11.841 6.541 -18.891 1.00 50.75 100 ASP A N 1
ATOM 765 C CA . ASP A 1 100 ? 13.115 7.204 -18.658 1.00 50.75 100 ASP A CA 1
ATOM 766 C C . ASP A 1 100 ? 14.011 6.228 -17.880 1.00 50.75 100 ASP A C 1
ATOM 768 O O . ASP A 1 100 ? 13.649 5.704 -16.833 1.00 50.75 100 ASP A O 1
ATOM 772 N N . ILE A 1 101 ? 15.173 5.919 -18.455 1.00 49.09 101 ILE A N 1
ATOM 773 C CA . ILE A 1 101 ? 16.102 4.817 -18.121 1.00 49.09 101 ILE A CA 1
ATOM 774 C C . ILE A 1 101 ? 16.681 4.885 -16.681 1.00 49.09 101 ILE A C 1
ATOM 776 O O . ILE A 1 101 ? 17.525 4.077 -16.296 1.00 49.09 101 ILE A O 1
ATOM 780 N N . GLU A 1 102 ? 16.204 5.804 -15.845 1.00 54.91 102 GLU A N 1
ATOM 781 C CA . GLU A 1 102 ? 16.611 6.013 -14.455 1.00 54.91 102 GLU 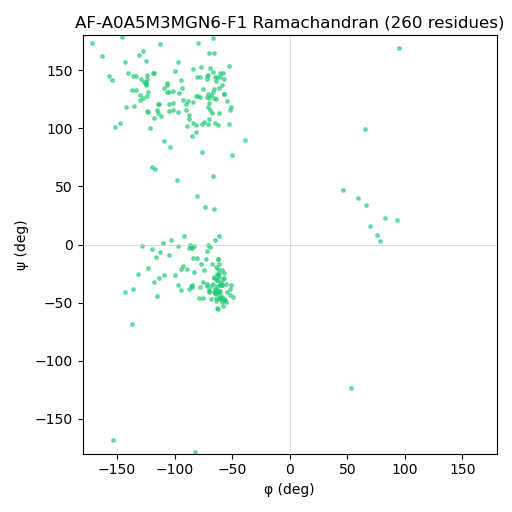A CA 1
ATOM 782 C C . GLU A 1 102 ? 15.634 5.331 -13.479 1.00 54.91 102 GLU A C 1
ATOM 784 O O . GLU A 1 102 ? 15.056 5.938 -12.584 1.00 54.91 102 GLU A O 1
ATOM 789 N N . ILE A 1 103 ? 15.441 4.024 -13.664 1.00 76.75 103 ILE A N 1
ATOM 790 C CA . ILE A 1 103 ? 14.703 3.173 -12.725 1.00 76.75 103 ILE A CA 1
ATOM 791 C C . ILE A 1 103 ? 15.667 2.791 -11.598 1.00 76.75 103 ILE A C 1
ATOM 793 O O . ILE A 1 103 ? 16.472 1.865 -11.731 1.00 76.75 103 ILE A O 1
ATOM 797 N N . VAL A 1 104 ? 15.602 3.531 -10.493 1.00 88.25 104 VAL A N 1
ATOM 798 C CA . VAL A 1 104 ? 16.481 3.352 -9.331 1.00 88.25 104 VAL A CA 1
ATOM 799 C C . VAL A 1 104 ? 15.793 2.486 -8.280 1.00 88.25 104 VAL A C 1
ATOM 801 O O . VAL A 1 104 ? 14.648 2.723 -7.894 1.00 88.25 104 VAL A O 1
ATOM 804 N N . GLN A 1 105 ? 16.504 1.462 -7.807 1.00 93.62 105 GLN A N 1
ATOM 805 C CA . GLN A 1 105 ? 16.109 0.681 -6.639 1.00 93.62 105 GLN A CA 1
ATOM 806 C C . GLN A 1 105 ? 16.771 1.258 -5.385 1.00 93.62 105 GLN A C 1
ATOM 808 O O . GLN A 1 105 ? 17.971 1.526 -5.380 1.00 93.62 105 GLN A O 1
ATOM 813 N N . THR A 1 106 ? 15.998 1.410 -4.313 1.00 95.12 106 THR A N 1
ATOM 814 C CA . THR A 1 106 ? 16.473 1.880 -3.007 1.00 95.12 106 THR A CA 1
ATOM 815 C C . THR A 1 106 ? 16.000 0.963 -1.885 1.00 95.12 106 THR A C 1
ATOM 817 O O . THR A 1 106 ? 15.078 0.160 -2.055 1.00 95.12 106 THR A O 1
ATOM 820 N N . HIS A 1 107 ? 16.632 1.075 -0.721 1.00 96.62 107 HIS A N 1
ATOM 821 C CA . HIS A 1 107 ? 16.194 0.380 0.482 1.00 96.62 107 HIS A CA 1
ATOM 822 C C . HIS A 1 107 ? 15.001 1.096 1.116 1.00 96.62 107 HIS A C 1
ATOM 824 O O . HIS A 1 107 ? 14.945 2.323 1.152 1.00 96.62 107 HIS A O 1
ATOM 830 N N . LEU A 1 108 ? 14.072 0.320 1.674 1.00 95.69 108 LEU A N 1
ATOM 831 C CA . LEU A 1 108 ? 13.019 0.869 2.523 1.00 95.69 108 LEU A CA 1
ATOM 832 C C . LEU A 1 108 ? 13.625 1.463 3.803 1.00 95.69 108 LEU A C 1
ATOM 834 O O . LEU A 1 108 ? 14.574 0.908 4.364 1.00 95.69 108 LEU A O 1
ATOM 838 N N . ASP A 1 109 ? 13.047 2.562 4.295 1.00 94.81 109 ASP A N 1
ATOM 839 C CA . ASP A 1 109 ? 13.439 3.139 5.581 1.00 94.81 109 ASP A CA 1
ATOM 840 C C . ASP A 1 109 ? 13.172 2.128 6.706 1.00 94.81 109 ASP A C 1
ATOM 842 O O . ASP A 1 109 ? 12.027 1.804 7.026 1.00 94.81 109 ASP A O 1
ATOM 846 N N . SER A 1 110 ? 14.246 1.643 7.329 1.00 94.38 110 SER A N 1
ATOM 847 C CA . SER A 1 110 ? 14.189 0.669 8.423 1.00 94.38 110 SER A CA 1
ATOM 848 C C . SER A 1 110 ? 13.391 1.134 9.648 1.00 94.38 110 SER A C 1
ATOM 850 O O . SER A 1 110 ? 12.935 0.289 10.419 1.00 94.38 110 SER A O 1
ATOM 852 N N . ALA A 1 111 ? 13.210 2.447 9.836 1.00 94.50 111 ALA A N 1
ATOM 853 C CA . ALA A 1 111 ? 12.369 2.992 10.897 1.00 94.50 111 ALA A CA 1
ATOM 854 C C . ALA A 1 111 ? 10.873 2.847 10.580 1.00 94.50 111 ALA A C 1
ATOM 856 O O . ALA A 1 111 ? 10.075 2.653 11.495 1.00 94.50 111 ALA A O 1
ATOM 857 N N . LEU A 1 112 ? 10.495 2.915 9.299 1.00 94.81 112 LEU A N 1
ATOM 858 C CA . LEU A 1 112 ? 9.115 2.721 8.847 1.00 94.81 112 LEU A CA 1
ATOM 859 C C . LEU A 1 112 ? 8.790 1.239 8.623 1.00 94.81 112 LEU A C 1
ATOM 861 O O . LEU A 1 112 ? 7.682 0.798 8.924 1.00 94.81 112 LEU A O 1
ATOM 865 N N . PHE A 1 113 ? 9.762 0.464 8.141 1.00 96.88 113 PHE A N 1
ATOM 866 C CA . PHE A 1 113 ? 9.608 -0.941 7.767 1.00 96.88 113 PHE A CA 1
ATOM 867 C C . PHE A 1 113 ? 10.491 -1.861 8.629 1.00 96.88 113 PHE A C 1
ATOM 869 O O . PHE A 1 113 ? 11.420 -2.505 8.122 1.00 96.88 113 PHE A O 1
ATOM 876 N N . PRO A 1 114 ? 10.236 -1.945 9.948 1.00 96.12 114 PRO A N 1
ATOM 877 C CA . PRO A 1 114 ? 11.054 -2.748 10.843 1.00 96.12 114 PRO A CA 1
ATOM 878 C C . PRO A 1 114 ? 10.962 -4.241 10.496 1.00 96.12 114 PRO A C 1
ATOM 880 O O . PRO A 1 114 ? 9.898 -4.772 10.188 1.00 96.12 114 PRO A O 1
ATOM 883 N N . GLY A 1 115 ? 12.090 -4.951 10.573 1.00 93.81 115 GLY A N 1
ATOM 884 C CA . GLY A 1 115 ? 12.134 -6.401 10.335 1.00 93.81 115 GLY A CA 1
ATOM 885 C C . GLY A 1 115 ? 12.047 -6.822 8.862 1.00 93.81 115 GLY A C 1
ATOM 886 O O . GLY A 1 115 ? 11.936 -8.019 8.576 1.00 93.81 115 GLY A O 1
ATOM 887 N N . VAL A 1 116 ? 12.116 -5.870 7.929 1.00 96.19 116 VAL A N 1
ATOM 888 C CA . VAL A 1 116 ? 12.328 -6.151 6.506 1.00 96.19 116 VAL A CA 1
ATOM 889 C C . VAL A 1 116 ? 13.807 -6.516 6.261 1.00 96.19 116 VAL A C 1
ATOM 891 O O . VAL A 1 116 ? 14.693 -5.839 6.788 1.00 96.19 116 VAL A O 1
ATOM 894 N N . PRO A 1 117 ? 14.114 -7.591 5.504 1.00 96.56 117 PRO A N 1
ATOM 895 C CA . PRO A 1 117 ? 15.493 -7.985 5.204 1.00 96.56 117 PRO A CA 1
ATOM 896 C C . PRO A 1 117 ? 16.289 -6.908 4.450 1.00 96.56 117 PRO A C 1
ATOM 898 O O . PRO A 1 117 ? 15.754 -6.210 3.597 1.00 96.56 117 PRO A O 1
ATOM 901 N N . SER A 1 118 ? 17.600 -6.815 4.690 1.00 94.75 118 SER A N 1
ATOM 902 C CA . SER A 1 118 ? 18.454 -5.767 4.100 1.00 94.75 118 SER A CA 1
ATOM 903 C C . SER A 1 118 ? 18.647 -5.863 2.583 1.00 94.75 118 SER A C 1
ATOM 905 O O . SER A 1 118 ? 19.072 -4.896 1.964 1.00 94.75 118 SER A O 1
ATOM 907 N N . ASN A 1 119 ? 18.356 -7.010 1.968 1.00 97.06 119 ASN A N 1
ATOM 908 C CA . ASN A 1 119 ? 18.389 -7.186 0.514 1.00 97.06 119 ASN A CA 1
ATOM 909 C C . ASN A 1 119 ? 17.068 -6.796 -0.172 1.00 97.06 119 ASN A C 1
ATOM 911 O O . ASN A 1 119 ? 16.969 -6.912 -1.395 1.00 97.06 119 ASN A O 1
ATOM 915 N N . VAL A 1 120 ? 16.059 -6.355 0.585 1.00 98.19 120 VAL A N 1
ATOM 916 C CA . VAL A 1 120 ? 14.825 -5.793 0.035 1.00 98.19 120 VAL A CA 1
ATOM 917 C C . VAL A 1 120 ? 15.114 -4.417 -0.540 1.00 98.19 120 VAL A C 1
ATOM 919 O O . VAL A 1 120 ? 15.668 -3.545 0.134 1.00 98.19 120 VAL A O 1
ATOM 922 N N . MET A 1 121 ? 14.722 -4.245 -1.799 1.00 97.81 121 MET A N 1
ATOM 923 C CA . MET A 1 121 ? 14.770 -2.966 -2.488 1.00 97.81 121 MET A CA 1
ATOM 924 C C . MET A 1 121 ? 13.478 -2.748 -3.265 1.00 97.81 121 MET A C 1
ATOM 926 O O . MET A 1 121 ? 12.901 -3.697 -3.803 1.00 97.81 121 MET A O 1
ATOM 930 N N . VAL A 1 122 ? 13.048 -1.495 -3.331 1.00 96.81 122 VAL A N 1
ATOM 931 C CA . VAL A 1 122 ? 11.855 -1.047 -4.056 1.00 96.81 122 VAL A CA 1
ATOM 932 C C . VAL A 1 122 ? 12.220 0.102 -4.988 1.00 96.81 122 VAL A C 1
ATOM 934 O O . VAL A 1 122 ? 13.305 0.669 -4.872 1.00 96.81 122 VAL A O 1
ATOM 937 N N . HIS A 1 123 ? 11.335 0.450 -5.915 1.00 94.31 123 HIS A N 1
ATOM 938 C CA . HIS A 1 123 ? 11.509 1.642 -6.738 1.00 94.31 123 HIS A CA 1
ATOM 939 C C . HIS A 1 123 ? 11.633 2.898 -5.858 1.00 94.31 123 HIS A C 1
ATOM 941 O O . HIS A 1 123 ? 10.778 3.133 -5.002 1.00 94.31 123 HIS A O 1
ATOM 947 N N . GLU A 1 124 ? 12.656 3.721 -6.086 1.00 90.56 124 GLU A N 1
ATOM 948 C CA . GLU A 1 124 ? 12.941 4.922 -5.285 1.00 90.56 124 GLU A CA 1
ATOM 949 C C . GLU A 1 124 ? 11.742 5.872 -5.218 1.00 90.56 124 GLU A C 1
ATOM 951 O O . GLU A 1 124 ? 11.263 6.189 -4.132 1.00 90.56 124 GLU A O 1
ATOM 956 N N . GLY A 1 125 ? 11.151 6.197 -6.371 1.00 87.06 125 GLY A N 1
ATOM 957 C CA . GLY A 1 125 ? 9.973 7.066 -6.417 1.00 87.06 125 GLY A CA 1
ATOM 958 C C . GLY A 1 125 ? 8.739 6.512 -5.688 1.00 87.06 125 GLY A C 1
ATOM 959 O O . GLY A 1 125 ? 7.860 7.286 -5.325 1.00 87.06 125 GLY A O 1
ATOM 960 N N . PHE A 1 126 ? 8.656 5.194 -5.449 1.00 91.94 126 PHE A N 1
ATOM 961 C CA . PHE A 1 126 ? 7.589 4.627 -4.615 1.00 91.94 126 PHE A CA 1
ATOM 962 C C . PHE A 1 126 ? 7.948 4.686 -3.124 1.00 91.94 126 PHE A C 1
ATOM 964 O O . PHE A 1 126 ? 7.067 4.938 -2.309 1.00 91.94 126 PHE A O 1
ATOM 971 N N . ALA A 1 127 ? 9.221 4.489 -2.758 1.00 91.94 127 ALA A N 1
ATOM 972 C CA . ALA A 1 127 ? 9.693 4.544 -1.368 1.00 91.94 127 ALA A CA 1
ATOM 973 C C . ALA A 1 127 ? 9.579 5.936 -0.728 1.00 91.94 127 ALA A C 1
ATOM 975 O O . ALA A 1 127 ? 9.411 6.035 0.489 1.00 91.94 127 ALA A O 1
ATOM 976 N N . ASP A 1 128 ? 9.654 6.994 -1.535 1.00 88.69 128 ASP A N 1
ATOM 977 C CA . ASP A 1 128 ? 9.574 8.379 -1.062 1.00 88.69 128 ASP A CA 1
ATOM 978 C C . ASP A 1 128 ? 8.207 8.740 -0.476 1.00 88.69 128 ASP A C 1
ATOM 980 O O . ASP A 1 128 ? 8.101 9.623 0.378 1.00 88.69 128 ASP A O 1
ATOM 984 N N . GLU A 1 129 ? 7.139 8.089 -0.933 1.00 87.94 129 GLU A N 1
ATOM 985 C CA . GLU A 1 129 ? 5.785 8.450 -0.532 1.00 87.94 129 GLU A CA 1
ATOM 986 C C . GLU A 1 129 ? 5.439 7.992 0.896 1.00 87.94 129 GLU A C 1
ATOM 988 O O . GLU A 1 129 ? 4.983 8.837 1.674 1.00 87.94 129 GLU A O 1
ATOM 993 N N . PRO A 1 130 ? 5.737 6.744 1.325 1.00 88.12 130 PRO A N 1
ATOM 994 C CA . PRO A 1 130 ? 5.609 6.347 2.726 1.00 88.12 130 PRO A CA 1
ATOM 995 C C . PRO A 1 130 ? 6.307 7.293 3.711 1.00 88.12 130 PRO A C 1
ATOM 997 O O . PRO A 1 130 ? 5.774 7.550 4.789 1.00 88.12 130 PRO A O 1
ATOM 1000 N N . ALA A 1 131 ? 7.453 7.883 3.354 1.00 87.06 131 ALA A N 1
ATOM 1001 C CA . ALA A 1 131 ? 8.135 8.850 4.220 1.00 87.06 131 ALA A CA 1
ATOM 1002 C C . ALA A 1 131 ? 7.289 10.107 4.515 1.00 87.06 131 ALA A C 1
ATOM 1004 O O . ALA A 1 131 ? 7.485 10.763 5.539 1.00 87.06 131 ALA A O 1
ATOM 1005 N N . LYS A 1 132 ? 6.334 10.434 3.637 1.00 90.88 132 LYS A N 1
ATOM 1006 C CA . LYS A 1 132 ? 5.443 11.596 3.752 1.00 90.88 132 LYS A CA 1
ATOM 1007 C C . LYS A 1 132 ? 4.090 11.235 4.368 1.00 90.88 132 LYS A C 1
ATOM 1009 O O . LYS A 1 132 ? 3.505 12.066 5.061 1.00 90.88 132 LYS A O 1
ATOM 1014 N N . THR A 1 133 ? 3.572 10.036 4.095 1.00 94.38 133 THR A N 1
ATOM 1015 C CA . THR A 1 133 ? 2.169 9.680 4.376 1.00 94.38 133 THR A CA 1
ATOM 1016 C C . THR A 1 133 ? 2.001 8.605 5.448 1.00 94.38 133 THR A C 1
ATOM 1018 O O . THR A 1 133 ? 1.008 8.642 6.175 1.00 94.38 133 THR A O 1
ATOM 1021 N N . ALA A 1 134 ? 2.965 7.695 5.622 1.00 95.38 134 ALA A N 1
ATOM 1022 C CA . ALA A 1 134 ? 2.769 6.454 6.375 1.00 95.38 134 ALA A CA 1
ATOM 1023 C C . ALA A 1 134 ? 2.367 6.694 7.840 1.00 95.38 134 ALA A C 1
ATOM 1025 O O . ALA A 1 134 ? 1.394 6.121 8.324 1.00 95.38 134 ALA A O 1
ATOM 1026 N N . GLN A 1 135 ? 3.044 7.610 8.540 1.00 96.19 135 GLN A N 1
ATOM 1027 C CA . GLN A 1 135 ? 2.715 7.928 9.938 1.00 96.19 135 GLN A CA 1
ATOM 1028 C C . GLN A 1 135 ? 1.340 8.593 10.096 1.00 96.19 135 GLN A C 1
ATOM 1030 O O . GLN A 1 135 ? 0.653 8.352 11.088 1.00 96.19 135 GLN A O 1
ATOM 1035 N N . ILE A 1 136 ? 0.928 9.414 9.123 1.00 96.06 136 ILE A N 1
ATOM 1036 C CA . ILE A 1 136 ? -0.386 10.072 9.119 1.00 96.06 136 ILE A CA 1
ATOM 1037 C C . ILE A 1 136 ? -1.477 9.017 8.914 1.00 96.06 136 ILE A C 1
ATOM 1039 O O . ILE A 1 136 ? -2.449 8.980 9.667 1.00 96.06 136 ILE A O 1
ATOM 1043 N N . ILE A 1 137 ? -1.280 8.123 7.941 1.00 95.81 137 ILE A N 1
ATOM 1044 C CA . ILE A 1 137 ? -2.193 7.014 7.651 1.00 95.81 137 ILE A CA 1
ATOM 1045 C C . ILE A 1 137 ? -2.291 6.073 8.856 1.00 95.81 137 ILE A C 1
ATOM 1047 O O . ILE A 1 137 ? -3.399 5.737 9.263 1.00 95.81 137 ILE A O 1
ATOM 1051 N N . LEU A 1 138 ? -1.169 5.695 9.480 1.00 95.50 138 LEU A N 1
ATOM 1052 C CA . LEU A 1 138 ? -1.163 4.841 10.673 1.00 95.50 138 LEU A CA 1
ATOM 1053 C C . LEU A 1 138 ? -1.979 5.444 11.813 1.00 95.50 138 LEU A C 1
ATOM 1055 O O . LEU A 1 138 ? -2.790 4.741 12.414 1.00 95.50 138 LEU A O 1
ATOM 1059 N N . ALA A 1 139 ? -1.768 6.730 12.105 1.00 94.12 139 ALA A N 1
ATOM 1060 C CA . ALA A 1 139 ? -2.492 7.423 13.162 1.00 94.12 139 ALA A CA 1
ATOM 1061 C C . ALA A 1 139 ? -4.001 7.430 12.885 1.00 94.12 139 ALA A C 1
ATOM 1063 O O . ALA A 1 139 ? -4.795 7.136 13.777 1.00 94.12 139 ALA A O 1
ATOM 1064 N N . GLU A 1 140 ? -4.401 7.693 11.641 1.00 92.44 140 GLU A N 1
ATOM 1065 C CA . GLU A 1 140 ? -5.814 7.727 11.272 1.00 92.44 140 GLU A CA 1
ATOM 1066 C C . GLU A 1 140 ? -6.462 6.337 11.285 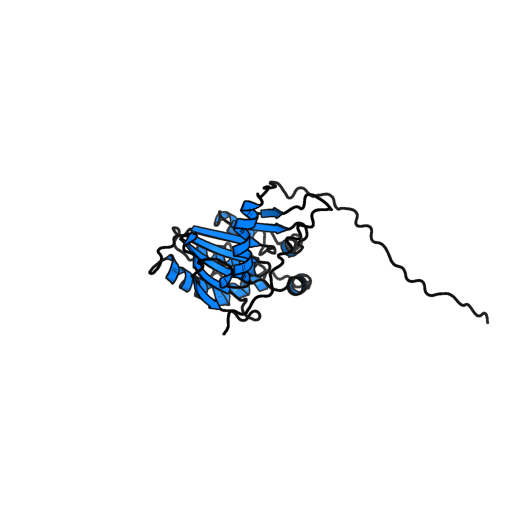1.00 92.44 140 GLU A C 1
ATOM 1068 O O . GLU A 1 140 ? -7.555 6.155 11.825 1.00 92.44 140 GLU A O 1
ATOM 1073 N N . VAL A 1 141 ? -5.757 5.317 10.794 1.00 91.88 141 VAL A N 1
ATOM 1074 C CA . VAL A 1 141 ? -6.198 3.920 10.883 1.00 91.88 141 VAL A CA 1
ATOM 1075 C C . VAL A 1 141 ? -6.334 3.479 12.342 1.00 91.88 141 VAL A C 1
ATOM 1077 O O . VAL A 1 141 ? -7.301 2.803 12.689 1.00 91.88 141 VAL A O 1
ATOM 1080 N N . GLN A 1 142 ? -5.418 3.883 13.225 1.00 90.75 142 GLN A N 1
ATOM 1081 C CA . GLN A 1 142 ? -5.514 3.601 14.659 1.00 90.75 142 GLN A CA 1
ATOM 1082 C C . GLN A 1 142 ? -6.721 4.294 15.307 1.00 90.75 142 GLN A C 1
ATOM 1084 O O . GLN A 1 142 ? -7.421 3.672 16.114 1.00 90.75 142 GLN A O 1
ATOM 1089 N N . ASN A 1 143 ? -7.000 5.543 14.924 1.00 85.50 143 ASN A N 1
ATOM 1090 C CA . ASN A 1 143 ? -8.157 6.297 15.406 1.00 85.50 143 ASN A CA 1
ATOM 1091 C C . ASN A 1 143 ? -9.479 5.603 15.037 1.00 85.50 143 ASN A C 1
ATOM 1093 O O . ASN A 1 143 ? -10.346 5.431 15.901 1.00 85.50 143 ASN A O 1
ATOM 1097 N N . LEU A 1 144 ? -9.609 5.165 13.780 1.00 74.88 144 LEU A N 1
ATOM 1098 C CA . LEU A 1 144 ? -10.825 4.538 13.256 1.00 74.88 144 LEU A CA 1
ATOM 1099 C C . LEU A 1 144 ? -10.978 3.063 13.662 1.00 74.88 144 LEU A C 1
ATOM 1101 O O . LEU A 1 144 ? -12.064 2.639 14.066 1.00 74.88 144 LEU A O 1
ATOM 1105 N N . GLY A 1 145 ? -9.903 2.281 13.532 1.00 63.12 145 GLY A N 1
ATOM 1106 C CA . GLY A 1 145 ? -9.928 0.821 13.625 1.00 63.12 145 GLY A CA 1
ATOM 1107 C C . GLY A 1 145 ? -9.615 0.269 15.011 1.00 63.12 145 GLY A C 1
ATOM 1108 O O . GLY A 1 145 ? -10.268 -0.665 15.465 1.00 63.12 145 GLY A O 1
ATOM 1109 N N . LEU A 1 146 ? -8.662 0.860 15.732 1.00 55.47 146 LEU A N 1
ATOM 1110 C CA . LEU A 1 146 ? -8.093 0.197 16.906 1.00 55.47 146 LEU A CA 1
ATOM 1111 C C . LEU A 1 146 ? -8.647 0.648 18.256 1.00 55.47 146 LEU A C 1
ATOM 1113 O O . LEU A 1 146 ? -8.559 -0.135 19.201 1.00 55.47 146 LEU A O 1
ATOM 1117 N N . ILE A 1 147 ? -9.152 1.882 18.396 1.00 51.47 147 ILE A N 1
ATOM 1118 C CA . ILE A 1 147 ? -9.254 2.466 19.749 1.00 51.47 147 ILE A CA 1
ATOM 1119 C C . ILE A 1 147 ? -10.602 3.104 20.123 1.00 51.47 147 ILE A C 1
ATOM 1121 O O . ILE A 1 147 ? -10.902 3.101 21.315 1.00 51.47 147 ILE A O 1
ATOM 1125 N N . SER A 1 148 ? -11.458 3.600 19.214 1.00 52.72 148 SER A N 1
ATOM 1126 C CA . SER A 1 148 ? -12.492 4.539 19.720 1.00 52.72 148 SER A CA 1
ATOM 1127 C C . SER A 1 148 ? -13.885 4.481 19.109 1.00 52.72 148 SER A C 1
ATOM 1129 O O . SER A 1 148 ? -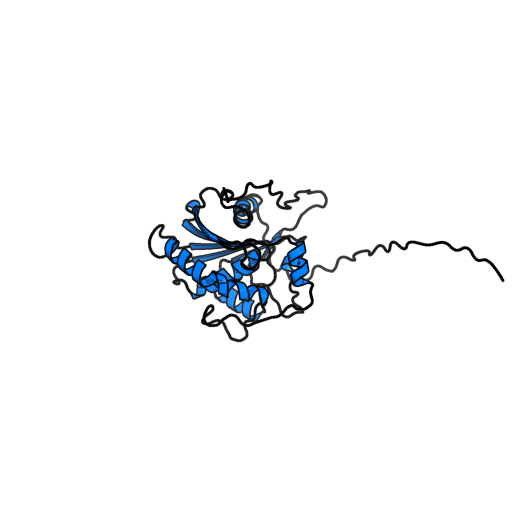14.853 4.637 19.853 1.00 52.72 148 SER A O 1
ATOM 1131 N N . GLN A 1 149 ? -14.018 4.322 17.790 1.00 63.94 149 GLN A N 1
ATOM 1132 C CA . GLN A 1 149 ? -15.260 4.754 17.137 1.00 63.94 149 GLN A CA 1
ATOM 1133 C C . GLN A 1 149 ? -16.076 3.621 16.516 1.00 63.94 149 GLN A C 1
ATOM 1135 O O . GLN A 1 149 ? -17.285 3.571 16.732 1.00 63.94 149 GLN A O 1
ATOM 1140 N N . HIS A 1 150 ? -15.425 2.692 15.806 1.00 76.56 150 HIS A N 1
ATOM 1141 C CA . HIS A 1 150 ? -16.135 1.665 15.032 1.00 76.56 150 HIS A CA 1
ATOM 1142 C C . HIS A 1 150 ? -15.772 0.215 15.390 1.00 76.56 150 HIS A C 1
ATOM 1144 O O . HIS A 1 150 ? -16.566 -0.683 15.126 1.00 76.56 150 HIS A O 1
ATOM 1150 N N . GLY A 1 151 ? -14.612 -0.032 16.017 1.00 79.81 151 GLY A N 1
ATOM 1151 C CA . GLY A 1 151 ? -14.167 -1.393 16.356 1.00 79.81 151 GLY A CA 1
ATOM 1152 C C . GLY A 1 151 ? -13.864 -2.259 15.125 1.00 79.81 151 GLY A C 1
ATOM 1153 O O . GLY A 1 151 ? -14.128 -3.463 15.136 1.00 79.81 151 GLY A O 1
ATOM 1154 N N . ALA A 1 152 ? -13.360 -1.644 14.053 1.00 82.38 152 ALA A N 1
ATOM 1155 C CA . ALA A 1 152 ? -13.015 -2.329 12.814 1.00 82.38 152 ALA A CA 1
ATOM 1156 C C . ALA A 1 152 ? -11.767 -3.204 13.007 1.00 82.38 152 ALA A C 1
ATOM 1158 O O . ALA A 1 152 ? -10.733 -2.735 13.476 1.00 82.38 152 ALA A O 1
ATOM 1159 N N . THR A 1 153 ? -11.840 -4.473 12.610 1.00 86.31 153 THR A N 1
ATOM 1160 C CA . THR A 1 153 ? -10.703 -5.409 12.684 1.00 86.31 153 THR A CA 1
ATOM 1161 C C . THR A 1 153 ? -10.044 -5.650 11.331 1.00 86.31 153 THR A C 1
ATOM 1163 O O . THR A 1 153 ? -9.154 -6.487 11.235 1.00 86.31 153 THR A O 1
ATOM 1166 N N . GLU A 1 154 ? -10.488 -4.954 10.288 1.00 91.12 154 GLU A N 1
ATOM 1167 C CA . GLU A 1 154 ? -9.963 -5.054 8.929 1.00 91.12 154 GLU A CA 1
ATOM 1168 C C . GLU A 1 154 ? -9.533 -3.670 8.438 1.00 91.12 154 GLU A C 1
ATOM 1170 O O . GLU A 1 154 ? -10.242 -2.676 8.635 1.00 91.12 154 GLU A O 1
ATOM 1175 N N . VAL A 1 155 ? -8.375 -3.618 7.784 1.00 93.31 155 VAL A N 1
ATOM 1176 C CA . VAL A 1 155 ? -7.947 -2.474 6.985 1.00 93.31 155 VAL A CA 1
ATOM 1177 C C . VAL A 1 155 ? -7.883 -2.919 5.537 1.00 93.31 155 VAL A C 1
ATOM 1179 O O . VAL A 1 155 ? -7.147 -3.844 5.193 1.00 93.31 155 VAL A O 1
ATOM 1182 N N . PHE A 1 156 ? -8.663 -2.251 4.699 1.00 92.44 156 PHE A N 1
ATOM 1183 C CA . PHE A 1 156 ? -8.729 -2.501 3.275 1.00 92.44 156 PHE A CA 1
ATOM 1184 C C . PHE A 1 156 ? -7.991 -1.402 2.514 1.00 92.44 156 PHE A C 1
ATOM 1186 O O . PHE A 1 156 ? -8.391 -0.239 2.539 1.00 92.44 156 PHE A O 1
ATOM 1193 N N . ILE A 1 157 ? -6.908 -1.760 1.834 1.00 94.75 157 ILE A N 1
ATOM 1194 C CA . ILE A 1 157 ? -6.083 -0.818 1.084 1.00 94.75 157 ILE A CA 1
ATOM 1195 C C . ILE A 1 157 ? -6.316 -1.004 -0.416 1.00 94.75 157 ILE A C 1
ATOM 1197 O O . ILE A 1 157 ? -6.277 -2.118 -0.940 1.00 94.75 157 ILE A O 1
ATOM 1201 N N . VAL A 1 158 ? -6.555 0.100 -1.121 1.00 90.81 158 VAL A N 1
ATOM 1202 C CA . VAL A 1 158 ? -6.834 0.106 -2.558 1.00 90.81 158 VAL A CA 1
ATOM 1203 C C . VAL A 1 158 ? -6.040 1.173 -3.297 1.00 90.81 158 VAL A C 1
ATOM 1205 O O . VAL A 1 158 ? -5.849 2.288 -2.815 1.00 90.81 158 VAL A O 1
ATOM 1208 N N . GLY A 1 159 ? -5.640 0.863 -4.528 1.00 87.19 159 GLY A N 1
ATOM 1209 C CA . GLY A 1 159 ? -5.072 1.856 -5.429 1.00 87.19 159 GLY A CA 1
ATOM 1210 C C . GLY A 1 159 ? -5.067 1.423 -6.890 1.00 87.19 159 GLY A C 1
ATOM 1211 O O . GLY A 1 159 ? -5.213 0.244 -7.209 1.00 87.19 159 GLY A O 1
ATOM 1212 N N . HIS A 1 160 ? -4.910 2.395 -7.787 1.00 85.12 160 HIS A N 1
ATOM 1213 C CA . HIS A 1 160 ? -4.823 2.180 -9.233 1.00 85.12 160 HIS A CA 1
ATOM 1214 C C . HIS A 1 160 ? -3.536 2.791 -9.798 1.00 85.12 160 HIS A C 1
ATOM 1216 O O . HIS A 1 160 ? -3.199 3.922 -9.440 1.00 85.12 160 HIS A O 1
ATOM 1222 N N . SER A 1 161 ? -2.865 2.105 -10.732 1.00 85.00 161 SER A N 1
ATOM 1223 C CA . SER A 1 161 ? -1.614 2.567 -11.355 1.00 85.00 161 SER A CA 1
ATOM 1224 C C . SER A 1 161 ? -0.569 2.917 -10.280 1.00 85.00 161 SER A C 1
ATOM 1226 O O . SER A 1 161 ? -0.306 2.076 -9.421 1.00 85.00 161 SER A O 1
ATOM 1228 N N . LEU A 1 162 ? -0.026 4.143 -10.248 1.00 85.31 162 LEU A N 1
ATOM 1229 C CA . LEU A 1 162 ? 0.851 4.620 -9.164 1.00 85.31 162 LEU A CA 1
ATOM 1230 C C . LEU A 1 162 ? 0.258 4.360 -7.776 1.00 85.31 162 LEU A C 1
ATOM 1232 O O . LEU A 1 162 ? 0.945 3.848 -6.900 1.00 85.31 162 LEU A O 1
ATOM 1236 N N . GLY A 1 163 ? -1.031 4.646 -7.590 1.00 87.62 163 GLY A N 1
ATOM 1237 C CA . GLY A 1 163 ? -1.703 4.414 -6.318 1.00 87.62 163 GLY A CA 1
ATOM 1238 C C . GLY A 1 163 ? -1.731 2.936 -5.929 1.00 87.62 163 GLY A C 1
ATOM 1239 O O . GLY A 1 163 ? -1.764 2.629 -4.746 1.00 87.62 163 GLY A O 1
ATOM 1240 N N . GLY A 1 164 ? -1.677 2.014 -6.896 1.00 91.12 164 GLY A N 1
ATOM 1241 C CA . GLY A 1 164 ? -1.540 0.580 -6.637 1.00 91.12 164 GLY A CA 1
ATOM 1242 C C . GLY A 1 164 ? -0.197 0.236 -5.991 1.00 91.12 164 GLY A C 1
ATOM 1243 O O . GLY A 1 164 ? -0.168 -0.517 -5.023 1.00 91.12 164 GLY A O 1
ATOM 1244 N N . ALA A 1 165 ? 0.897 0.848 -6.456 1.00 94.38 165 ALA A N 1
ATOM 1245 C CA . ALA A 1 165 ? 2.217 0.673 -5.847 1.00 94.38 165 ALA A CA 1
ATOM 1246 C C . ALA A 1 165 ? 2.262 1.221 -4.413 1.00 94.38 165 ALA A C 1
ATOM 1248 O O . ALA A 1 165 ? 2.803 0.584 -3.511 1.00 94.38 165 ALA A O 1
ATOM 1249 N N . LEU A 1 166 ? 1.644 2.387 -4.196 1.00 95.31 166 LEU A N 1
ATOM 1250 C CA . LEU A 1 166 ? 1.528 3.001 -2.872 1.00 95.31 166 LEU A CA 1
ATOM 1251 C C . LEU A 1 166 ? 0.666 2.157 -1.927 1.00 95.31 166 LEU A C 1
ATOM 1253 O O . LEU A 1 166 ? 1.045 1.932 -0.783 1.00 95.31 166 LEU A O 1
ATOM 1257 N N . ALA A 1 167 ? -0.448 1.619 -2.427 1.00 96.31 167 ALA A N 1
ATOM 1258 C CA . ALA A 1 167 ? -1.306 0.695 -1.695 1.00 96.31 167 ALA A CA 1
ATOM 1259 C C . ALA A 1 167 ? -0.572 -0.597 -1.289 1.00 96.31 167 ALA A C 1
ATOM 1261 O O . ALA A 1 167 ? -0.760 -1.083 -0.175 1.00 96.31 167 ALA A O 1
ATOM 1262 N N . GLU A 1 168 ? 0.278 -1.148 -2.160 1.00 98.06 168 GLU A N 1
ATOM 1263 C CA . GLU A 1 168 ? 1.115 -2.314 -1.847 1.00 98.06 168 GLU A CA 1
ATOM 1264 C C . GLU A 1 168 ? 2.123 -1.992 -0.728 1.00 98.06 168 GLU A C 1
ATOM 1266 O O . GLU A 1 168 ? 2.218 -2.719 0.262 1.00 98.06 168 GLU A O 1
ATOM 1271 N N . LEU A 1 169 ? 2.816 -0.850 -0.803 1.00 98.19 169 LEU A N 1
ATOM 1272 C CA . LEU A 1 169 ? 3.719 -0.410 0.268 1.00 98.19 169 LEU A CA 1
ATOM 1273 C C . LEU A 1 169 ? 2.989 -0.165 1.595 1.00 98.19 169 LEU A C 1
ATOM 1275 O O . LEU A 1 169 ? 3.497 -0.570 2.644 1.00 98.19 169 LEU A O 1
ATOM 1279 N N . ASP A 1 170 ? 1.792 0.417 1.558 1.00 98.12 170 ASP A N 1
ATOM 1280 C CA . ASP A 1 170 ? 0.957 0.619 2.742 1.00 98.12 170 ASP A CA 1
ATOM 1281 C C . ASP A 1 170 ? 0.502 -0.700 3.367 1.00 98.12 170 ASP A C 1
ATOM 1283 O O . ASP A 1 170 ? 0.510 -0.820 4.592 1.00 98.12 170 ASP A O 1
ATOM 1287 N N . CYS A 1 171 ? 0.170 -1.722 2.567 1.00 98.25 171 CYS A N 1
ATOM 1288 C CA . CYS A 1 171 ? -0.145 -3.050 3.098 1.00 98.25 171 CYS A CA 1
ATOM 1289 C C . CYS A 1 171 ? 1.024 -3.591 3.931 1.00 98.25 171 CYS A C 1
ATOM 1291 O O . CYS A 1 171 ? 0.825 -4.049 5.061 1.00 98.25 171 CYS A O 1
ATOM 1293 N N . LEU A 1 172 ? 2.254 -3.502 3.409 1.00 98.31 172 LEU A N 1
ATOM 1294 C CA . LEU A 1 172 ? 3.450 -3.928 4.138 1.00 98.31 172 LEU A CA 1
ATOM 1295 C C . LEU A 1 172 ? 3.674 -3.081 5.391 1.00 98.31 172 LEU A C 1
ATOM 1297 O O . LEU A 1 172 ? 3.875 -3.629 6.473 1.00 98.31 172 LEU A O 1
ATOM 1301 N N . TYR A 1 173 ? 3.612 -1.759 5.257 1.00 98.19 173 TYR A N 1
ATOM 1302 C CA . TYR A 1 173 ? 3.826 -0.833 6.360 1.00 98.19 173 TYR A CA 1
ATOM 1303 C C . TYR A 1 173 ? 2.836 -1.072 7.508 1.00 98.19 173 TYR A C 1
ATOM 1305 O O . TYR A 1 173 ? 3.243 -1.232 8.661 1.00 98.19 173 TYR A O 1
ATOM 1313 N N . LEU A 1 174 ? 1.542 -1.161 7.205 1.00 97.12 174 LEU A N 1
ATOM 1314 C CA . LEU A 1 174 ? 0.493 -1.360 8.201 1.00 97.12 174 LEU A CA 1
ATOM 1315 C C . LEU A 1 174 ? 0.557 -2.755 8.831 1.00 97.12 174 LEU A C 1
ATOM 1317 O O . LEU A 1 174 ? 0.372 -2.869 10.039 1.00 97.12 174 LEU A O 1
ATOM 1321 N N . THR A 1 175 ? 0.927 -3.792 8.073 1.00 96.94 175 THR A N 1
ATOM 1322 C CA . THR A 1 175 ? 1.176 -5.139 8.626 1.00 96.94 175 THR A CA 1
ATOM 1323 C C . THR A 1 175 ? 2.282 -5.136 9.686 1.00 96.94 175 THR A C 1
ATOM 1325 O O . THR A 1 175 ? 2.221 -5.892 10.653 1.00 96.94 175 THR A O 1
ATOM 1328 N N . LEU A 1 176 ? 3.305 -4.293 9.519 1.00 96.81 176 LEU A N 1
ATOM 1329 C CA . LEU A 1 176 ? 4.436 -4.201 10.448 1.00 96.81 176 LEU A CA 1
ATOM 1330 C C . LEU A 1 176 ? 4.154 -3.315 11.670 1.00 96.81 176 LEU A C 1
ATOM 1332 O O . LEU A 1 176 ? 4.815 -3.478 12.695 1.00 96.81 176 LEU A O 1
ATOM 1336 N N . ASN A 1 177 ? 3.208 -2.379 11.565 1.00 96.12 177 ASN A N 1
ATOM 1337 C CA . ASN A 1 177 ? 2.997 -1.322 12.560 1.00 96.12 177 ASN A CA 1
ATOM 1338 C C . ASN A 1 177 ? 1.637 -1.384 13.280 1.00 96.12 177 ASN A C 1
ATOM 1340 O O . ASN A 1 177 ? 1.445 -0.690 14.282 1.00 96.12 177 ASN A O 1
ATOM 1344 N N . LEU A 1 178 ? 0.695 -2.208 12.814 1.00 93.56 178 LEU A N 1
ATOM 1345 C CA . LEU A 1 178 ? -0.567 -2.472 13.504 1.00 93.56 178 LEU A CA 1
ATOM 1346 C C . LEU A 1 178 ? -0.490 -3.764 14.341 1.00 93.56 178 LEU A C 1
ATOM 1348 O O . LEU A 1 178 ? 0.323 -4.649 14.069 1.00 93.56 178 LEU A O 1
ATOM 1352 N N . PRO A 1 179 ? -1.336 -3.907 15.377 1.00 91.25 179 PRO A N 1
ATOM 1353 C CA . PRO A 1 179 ? -1.483 -5.156 16.110 1.00 91.25 179 PRO A CA 1
ATOM 1354 C C . PRO A 1 179 ? -1.868 -6.322 15.193 1.00 91.25 179 PRO A C 1
ATOM 1356 O O . PRO A 1 179 ? -2.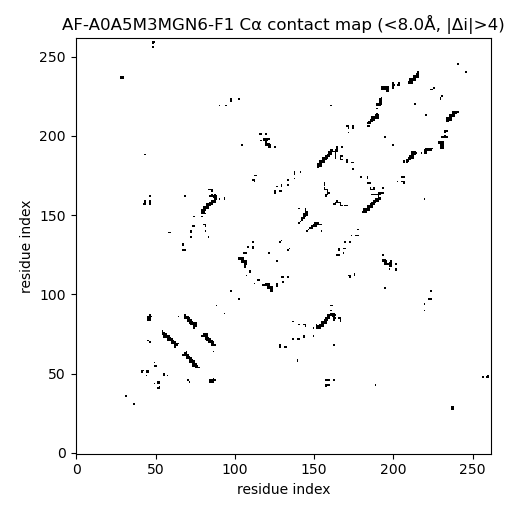697 -6.176 14.300 1.00 91.25 179 PRO A O 1
ATOM 1359 N N . SER A 1 180 ? -1.328 -7.509 15.474 1.00 89.75 180 SER A N 1
ATOM 1360 C CA . SER A 1 180 ? -1.516 -8.723 14.656 1.00 89.75 180 SER A CA 1
ATOM 1361 C C . SER A 1 180 ? -2.961 -9.227 14.544 1.00 89.75 180 SER A C 1
ATOM 1363 O O . SER A 1 180 ? -3.241 -10.091 13.720 1.00 89.75 180 SER A O 1
ATOM 1365 N N . ASN A 1 181 ? -3.880 -8.721 15.369 1.00 88.19 181 ASN A N 1
ATOM 1366 C CA . ASN A 1 181 ? -5.308 -9.025 15.285 1.00 88.19 181 ASN A CA 1
ATOM 1367 C C . ASN A 1 181 ? -6.069 -8.126 14.295 1.00 88.19 181 ASN A C 1
ATOM 1369 O O . ASN A 1 181 ? -7.278 -8.301 14.151 1.00 88.19 181 ASN A O 1
ATOM 1373 N N . ILE A 1 182 ? -5.396 -7.164 13.659 1.00 91.31 182 ILE A N 1
ATOM 1374 C CA . ILE A 1 182 ? -5.940 -6.402 12.538 1.00 91.31 182 ILE A CA 1
ATOM 1375 C C . ILE A 1 182 ? -5.600 -7.126 11.241 1.00 91.31 182 ILE A C 1
ATOM 1377 O O . ILE A 1 182 ? -4.431 -7.346 10.926 1.00 91.31 182 ILE A O 1
ATOM 1381 N N . HIS A 1 183 ? -6.633 -7.493 10.490 1.00 93.62 183 HIS A N 1
ATOM 1382 C CA . HIS A 1 183 ? -6.494 -8.106 9.178 1.00 93.62 183 HIS A CA 1
ATOM 1383 C C . HIS A 1 183 ? -6.173 -7.040 8.132 1.00 93.62 183 HIS A C 1
ATOM 1385 O O . HIS A 1 183 ? -6.890 -6.046 8.017 1.00 93.62 183 HIS A O 1
ATOM 1391 N N . ILE A 1 184 ? -5.099 -7.249 7.375 1.00 95.75 184 ILE A N 1
ATOM 1392 C CA . ILE A 1 184 ? -4.708 -6.380 6.266 1.00 95.75 184 ILE A CA 1
ATOM 1393 C C . ILE A 1 184 ? -5.140 -7.040 4.969 1.00 95.75 184 ILE A C 1
ATOM 1395 O O . ILE A 1 184 ? -4.710 -8.153 4.662 1.00 95.75 184 ILE A O 1
ATOM 1399 N N . LYS A 1 185 ? -5.961 -6.322 4.207 1.00 94.94 185 LYS A N 1
ATOM 1400 C CA . LYS A 1 185 ? -6.431 -6.738 2.895 1.00 94.94 185 LYS A CA 1
ATOM 1401 C C . LYS A 1 185 ? -6.073 -5.689 1.857 1.00 94.94 185 LYS A C 1
ATOM 1403 O O . LYS A 1 185 ? -6.374 -4.515 2.052 1.00 94.94 185 LYS A O 1
ATOM 1408 N N . GLY A 1 186 ? -5.485 -6.100 0.740 1.00 95.12 186 GLY A N 1
ATOM 1409 C CA . GLY A 1 186 ? -5.150 -5.190 -0.352 1.00 95.12 186 GLY A CA 1
ATOM 1410 C C . GLY A 1 186 ? -5.756 -5.602 -1.684 1.00 95.12 186 GLY A C 1
ATOM 1411 O O . GLY A 1 186 ? -5.829 -6.781 -2.023 1.00 95.12 186 GLY A O 1
ATOM 1412 N N . GLN A 1 187 ? -6.183 -4.614 -2.460 1.00 92.75 187 GLN A N 1
ATOM 1413 C CA . GLN A 1 187 ? -6.687 -4.820 -3.811 1.00 92.75 187 GLN A CA 1
ATOM 1414 C C . GLN A 1 187 ? -6.239 -3.682 -4.709 1.00 92.75 187 GLN A C 1
ATOM 1416 O O . GLN A 1 187 ? -6.608 -2.527 -4.510 1.00 92.75 187 GLN A O 1
ATOM 1421 N N . THR A 1 188 ? -5.462 -4.008 -5.730 1.00 91.62 188 THR A N 1
ATOM 1422 C CA . THR A 1 188 ? -4.869 -3.000 -6.604 1.00 91.62 188 THR A CA 1
ATOM 1423 C C . THR A 1 188 ? -5.221 -3.245 -8.066 1.00 91.62 188 THR A C 1
ATOM 1425 O O . THR A 1 188 ? -5.599 -4.355 -8.444 1.00 91.62 188 THR A O 1
ATOM 1428 N N . TYR A 1 189 ? -5.150 -2.196 -8.884 1.00 85.44 189 TYR A N 1
ATOM 1429 C CA . TYR A 1 189 ? -5.563 -2.220 -10.288 1.00 85.44 189 TYR A CA 1
ATOM 1430 C C . TYR A 1 189 ? -4.473 -1.640 -11.183 1.00 85.44 189 TYR A C 1
ATOM 1432 O O . TYR A 1 189 ? -4.084 -0.486 -10.992 1.00 85.44 189 TYR A O 1
ATOM 1440 N N . GLY A 1 190 ? -4.020 -2.400 -12.182 1.00 84.94 190 GLY A N 1
ATOM 1441 C CA . GLY A 1 190 ? -2.987 -1.930 -13.111 1.00 84.94 190 GLY A CA 1
ATOM 1442 C C . GLY A 1 190 ? -1.690 -1.554 -12.389 1.00 84.94 190 GLY A C 1
ATOM 1443 O O . GLY A 1 190 ? -1.110 -0.506 -12.654 1.00 84.94 190 GLY A O 1
ATOM 1444 N N . THR A 1 191 ? -1.290 -2.344 -11.393 1.00 90.00 191 THR A N 1
ATOM 1445 C CA . THR A 1 191 ? -0.182 -2.012 -10.484 1.00 90.00 191 THR A CA 1
ATOM 1446 C C . THR A 1 191 ? 1.163 -2.313 -11.139 1.00 90.00 191 THR A C 1
ATOM 1448 O O . THR A 1 191 ? 1.347 -3.443 -11.595 1.00 90.00 191 THR A O 1
ATOM 1451 N N . PRO A 1 192 ? 2.112 -1.358 -11.180 1.00 92.19 192 PRO A N 1
ATOM 1452 C CA . PRO A 1 192 ? 3.483 -1.608 -11.636 1.00 92.19 192 PRO A CA 1
ATOM 1453 C C . PRO A 1 192 ? 4.220 -2.560 -10.677 1.00 92.19 192 PRO A C 1
ATOM 1455 O O . PRO A 1 192 ? 3.802 -2.754 -9.539 1.00 92.19 192 PRO A O 1
ATOM 1458 N N . ARG A 1 193 ? 5.355 -3.134 -11.091 1.00 94.00 193 ARG A N 1
ATOM 1459 C CA . ARG A 1 193 ? 6.236 -3.872 -10.172 1.00 94.00 193 ARG A CA 1
ATOM 1460 C C . ARG A 1 193 ? 6.831 -2.910 -9.143 1.00 94.00 193 ARG A C 1
ATOM 1462 O O . ARG A 1 193 ? 7.462 -1.921 -9.509 1.00 94.00 193 ARG A O 1
ATOM 1469 N N . VAL A 1 194 ? 6.673 -3.215 -7.858 1.00 96.56 194 VAL A N 1
ATOM 1470 C CA . VAL A 1 194 ? 7.077 -2.301 -6.776 1.00 96.56 194 VAL A CA 1
ATOM 1471 C C . VAL A 1 194 ? 8.535 -2.485 -6.365 1.00 96.56 194 VAL A C 1
ATOM 1473 O O . VAL A 1 194 ? 9.236 -1.503 -6.113 1.00 96.56 194 VAL A O 1
ATOM 1476 N N . GLY A 1 195 ? 9.031 -3.722 -6.330 1.00 97.00 195 GLY A N 1
ATOM 1477 C CA . GLY A 1 195 ? 10.379 -4.001 -5.846 1.00 97.00 195 GLY A CA 1
ATOM 1478 C C . GLY A 1 195 ? 11.016 -5.253 -6.416 1.00 97.00 195 GLY A C 1
ATOM 1479 O O . GLY A 1 195 ? 10.557 -5.819 -7.404 1.00 97.00 195 GLY A O 1
ATOM 1480 N N . ASN A 1 196 ? 12.133 -5.648 -5.817 1.00 98.19 196 ASN A N 1
ATOM 1481 C CA . ASN A 1 196 ? 12.923 -6.792 -6.256 1.00 98.19 196 ASN A CA 1
ATOM 1482 C C . ASN A 1 196 ? 12.330 -8.141 -5.780 1.00 98.19 196 ASN A C 1
ATOM 1484 O O . ASN A 1 196 ? 11.401 -8.166 -4.973 1.00 98.19 196 ASN A O 1
ATOM 1488 N N . PRO A 1 197 ? 12.861 -9.300 -6.216 1.00 98.38 197 PRO A N 1
ATOM 1489 C CA . PRO A 1 197 ? 12.372 -10.604 -5.750 1.00 98.38 197 PRO A CA 1
ATOM 1490 C C . PRO A 1 197 ? 12.416 -10.797 -4.223 1.00 98.38 197 PRO A C 1
ATOM 1492 O O . PRO A 1 197 ? 11.591 -11.522 -3.664 1.00 98.38 197 PRO A O 1
ATOM 1495 N N . ALA A 1 198 ? 13.358 -10.143 -3.532 1.00 98.50 198 ALA A N 1
ATOM 1496 C CA . ALA A 1 198 ? 13.425 -10.169 -2.072 1.00 98.50 198 ALA A CA 1
ATOM 1497 C C . ALA A 1 198 ? 12.265 -9.390 -1.434 1.00 98.50 198 ALA A C 1
ATOM 1499 O O . ALA A 1 198 ? 11.695 -9.865 -0.452 1.00 98.50 198 ALA A O 1
ATOM 1500 N N . TYR A 1 199 ? 11.890 -8.237 -2.003 1.00 98.56 199 TYR A N 1
ATOM 1501 C CA . TYR A 1 199 ? 10.687 -7.499 -1.624 1.00 98.56 199 TYR A CA 1
ATOM 1502 C C . TYR A 1 199 ? 9.447 -8.373 -1.803 1.00 98.56 199 TYR A C 1
ATOM 1504 O O . TYR A 1 199 ? 8.724 -8.581 -0.833 1.00 98.56 199 TYR A O 1
ATOM 1512 N N . ALA A 1 200 ? 9.267 -8.960 -2.992 1.00 98.06 200 ALA A N 1
ATOM 1513 C CA . ALA A 1 200 ? 8.113 -9.805 -3.294 1.00 98.06 200 ALA A CA 1
ATOM 1514 C C . ALA A 1 200 ? 7.982 -10.977 -2.306 1.00 98.06 200 ALA A C 1
ATOM 1516 O O . ALA A 1 200 ? 6.943 -11.167 -1.683 1.00 98.06 200 ALA A O 1
ATOM 1517 N N . SER A 1 201 ? 9.085 -11.691 -2.058 1.00 97.69 201 SER A N 1
ATOM 1518 C CA . SER A 1 201 ? 9.116 -12.800 -1.095 1.00 97.69 201 SER A CA 1
ATOM 1519 C C . SER A 1 201 ? 8.833 -12.341 0.341 1.00 97.69 201 SER A C 1
ATOM 1521 O O . SER A 1 201 ? 8.138 -13.022 1.094 1.00 97.69 201 SER A O 1
ATOM 1523 N N . SER A 1 202 ? 9.378 -11.187 0.745 1.00 97.56 202 SER A N 1
ATOM 1524 C CA . SER A 1 202 ? 9.132 -10.616 2.071 1.00 97.56 202 SER A CA 1
ATOM 1525 C C . SER A 1 202 ? 7.668 -10.210 2.237 1.00 97.56 202 SER A C 1
ATOM 1527 O O . SER A 1 202 ? 7.102 -10.448 3.302 1.00 97.56 202 SER A O 1
ATOM 1529 N N . PHE A 1 203 ? 7.061 -9.615 1.211 1.00 98.25 203 PHE A N 1
ATOM 1530 C CA . PHE A 1 203 ? 5.655 -9.226 1.197 1.00 98.25 203 PHE A CA 1
ATOM 1531 C C . PHE A 1 203 ? 4.742 -10.453 1.302 1.00 98.25 203 PHE A C 1
ATOM 1533 O O . PHE A 1 203 ? 3.965 -10.558 2.252 1.00 98.25 203 PHE A O 1
ATOM 1540 N N . ASP A 1 204 ? 4.920 -11.429 0.408 1.00 97.31 204 ASP A N 1
ATOM 1541 C CA . ASP A 1 204 ? 4.105 -12.649 0.344 1.00 97.31 204 ASP A CA 1
ATOM 1542 C C . ASP A 1 204 ? 4.209 -13.498 1.622 1.00 97.31 204 ASP A C 1
ATOM 1544 O O . ASP A 1 204 ? 3.280 -14.209 1.989 1.00 97.31 204 ASP A O 1
ATOM 1548 N N . SER A 1 205 ? 5.332 -13.421 2.348 1.00 96.81 205 SER A N 1
ATOM 1549 C CA . SER A 1 205 ? 5.487 -14.115 3.636 1.00 96.81 205 SER A CA 1
ATOM 1550 C C . SER A 1 205 ? 4.679 -13.496 4.787 1.00 96.81 205 SER A C 1
ATOM 1552 O O . SER A 1 205 ? 4.586 -14.091 5.864 1.00 96.81 205 SER A O 1
ATOM 1554 N N . ARG A 1 206 ? 4.142 -12.285 4.594 1.00 95.81 206 ARG A N 1
ATOM 1555 C CA . ARG A 1 206 ? 3.473 -11.484 5.632 1.00 95.81 206 ARG A CA 1
ATOM 1556 C C . ARG A 1 206 ? 2.008 -11.216 5.329 1.00 95.81 206 ARG A C 1
ATOM 1558 O O . ARG A 1 206 ? 1.225 -11.110 6.269 1.00 95.81 206 ARG A O 1
ATOM 1565 N N . ILE A 1 207 ? 1.653 -11.092 4.055 1.00 96.19 207 ILE A N 1
ATOM 1566 C CA . ILE A 1 207 ? 0.329 -10.660 3.614 1.00 96.19 207 ILE A CA 1
ATOM 1567 C C . ILE A 1 207 ? -0.240 -11.727 2.688 1.00 96.19 207 ILE A C 1
ATOM 1569 O O . ILE A 1 207 ? 0.277 -11.959 1.602 1.00 96.19 207 ILE A O 1
ATOM 1573 N N . ASN A 1 208 ? -1.324 -12.363 3.131 1.00 92.19 208 ASN A N 1
ATOM 1574 C CA . ASN A 1 208 ? -1.948 -13.475 2.410 1.00 92.19 208 ASN A CA 1
ATOM 1575 C C . ASN A 1 208 ? -3.254 -13.081 1.694 1.00 92.19 208 ASN A C 1
ATOM 1577 O O . ASN A 1 208 ? -3.799 -13.892 0.951 1.00 92.19 208 ASN A O 1
ATOM 1581 N N . ASP A 1 209 ? -3.775 -11.871 1.931 1.00 94.75 209 ASP A N 1
ATOM 1582 C CA . ASP A 1 209 ? -5.020 -11.355 1.338 1.00 94.75 209 ASP A CA 1
ATOM 1583 C C . ASP A 1 209 ? -4.721 -10.095 0.515 1.00 94.75 209 ASP A C 1
ATOM 1585 O O . ASP A 1 209 ? -5.067 -8.969 0.873 1.00 94.75 209 ASP A O 1
ATOM 1589 N N . PHE A 1 210 ? -3.976 -10.293 -0.571 1.00 95.25 210 PHE A N 1
ATOM 1590 C CA . PHE A 1 210 ? -3.616 -9.244 -1.514 1.00 95.25 210 PHE A CA 1
ATOM 1591 C C . PHE A 1 210 ? -3.920 -9.705 -2.934 1.00 95.25 210 PHE A C 1
ATOM 1593 O O . PHE A 1 210 ? -3.495 -10.787 -3.340 1.00 95.25 210 PHE A O 1
ATOM 1600 N N . VAL A 1 211 ? -4.652 -8.889 -3.691 1.00 92.06 211 VAL A N 1
ATOM 1601 C CA . VAL A 1 211 ? -4.973 -9.173 -5.092 1.00 92.06 211 VAL A CA 1
ATOM 1602 C C . VAL A 1 211 ? -4.546 -8.028 -6.005 1.00 92.06 211 VAL A C 1
ATOM 1604 O O . VAL A 1 211 ? -4.755 -6.849 -5.709 1.00 92.06 211 VAL A O 1
ATOM 1607 N N . ARG A 1 212 ? -3.969 -8.385 -7.153 1.00 92.62 212 ARG A N 1
ATOM 1608 C CA . ARG A 1 212 ? -3.570 -7.462 -8.221 1.00 92.62 212 ARG A CA 1
ATOM 1609 C C . ARG A 1 212 ? -4.416 -7.731 -9.454 1.00 92.62 212 ARG A C 1
ATOM 1611 O O . ARG A 1 212 ? -4.297 -8.790 -10.063 1.00 92.62 212 ARG A O 1
ATOM 1618 N N . ILE A 1 213 ? -5.271 -6.786 -9.822 1.00 85.19 213 ILE A N 1
ATOM 1619 C CA . ILE A 1 213 ? -6.174 -6.911 -10.965 1.00 85.19 213 ILE A CA 1
ATOM 1620 C C . ILE A 1 213 ? -5.540 -6.228 -12.172 1.00 85.19 213 ILE A C 1
ATOM 1622 O O . ILE A 1 213 ? -5.391 -5.004 -12.201 1.00 85.19 213 ILE A O 1
ATOM 1626 N N . ASN A 1 214 ? -5.205 -7.023 -13.184 1.00 81.12 214 ASN A N 1
ATOM 1627 C CA . ASN A 1 214 ? -4.513 -6.561 -14.384 1.00 81.12 214 ASN A CA 1
ATOM 1628 C C . ASN A 1 214 ? -5.363 -6.807 -15.630 1.00 81.12 214 ASN A C 1
ATOM 1630 O O . ASN A 1 214 ? -6.106 -7.785 -15.707 1.00 81.12 214 ASN A O 1
ATOM 1634 N N . ASN A 1 215 ? -5.250 -5.925 -16.620 1.00 76.25 215 ASN A N 1
ATOM 1635 C CA . ASN A 1 215 ? -5.893 -6.092 -17.919 1.00 76.25 215 ASN A CA 1
ATOM 1636 C C . ASN A 1 215 ? -4.848 -6.468 -18.973 1.00 76.25 215 ASN A C 1
ATOM 1638 O O . ASN A 1 215 ? -3.785 -5.859 -19.016 1.00 76.25 215 ASN A O 1
ATOM 1642 N N . VAL A 1 216 ? -5.174 -7.401 -19.871 1.00 73.75 216 VAL A N 1
ATOM 1643 C CA . VAL A 1 216 ? -4.251 -7.862 -20.929 1.00 73.75 216 VAL A CA 1
ATOM 1644 C C . VAL A 1 216 ? -3.735 -6.742 -21.845 1.00 73.75 216 VAL A C 1
ATOM 1646 O O . VAL A 1 216 ? -2.680 -6.876 -22.460 1.00 73.75 216 VAL A O 1
ATOM 1649 N N . ARG A 1 217 ? -4.475 -5.634 -21.964 1.00 74.12 217 ARG A N 1
ATOM 1650 C CA . ARG A 1 217 ? -4.101 -4.473 -22.787 1.00 74.12 217 ARG A CA 1
ATOM 1651 C C . ARG A 1 217 ? -3.425 -3.355 -21.993 1.00 74.12 217 ARG A C 1
ATOM 1653 O O . ARG A 1 217 ? -3.091 -2.336 -22.589 1.00 74.12 217 ARG A O 1
ATOM 1660 N N . ASP A 1 218 ? -3.268 -3.514 -20.682 1.00 73.81 218 ASP A N 1
ATOM 1661 C CA . ASP A 1 218 ? -2.625 -2.531 -19.817 1.00 73.81 218 ASP A CA 1
ATOM 1662 C C . ASP A 1 218 ? -1.113 -2.811 -19.737 1.00 73.81 218 ASP A C 1
ATOM 1664 O O . ASP A 1 218 ? -0.715 -3.870 -19.244 1.00 73.81 218 ASP A O 1
ATOM 1668 N N . PRO A 1 219 ? -0.249 -1.902 -20.223 1.00 79.38 219 PRO A N 1
ATOM 1669 C CA . PRO A 1 219 ? 1.193 -2.084 -20.144 1.00 79.38 219 PRO A CA 1
ATOM 1670 C C . PRO A 1 219 ? 1.750 -1.798 -18.744 1.00 79.38 219 PRO A C 1
ATOM 1672 O O . PRO A 1 219 ? 2.875 -2.214 -18.461 1.00 79.38 219 PRO A O 1
ATOM 1675 N N . ILE A 1 220 ? 1.008 -1.120 -17.858 1.00 81.25 220 ILE A N 1
ATOM 1676 C CA . ILE A 1 220 ? 1.535 -0.668 -16.564 1.00 81.25 220 ILE A CA 1
ATOM 1677 C C . ILE A 1 220 ? 2.047 -1.828 -15.696 1.00 81.25 220 ILE A C 1
ATOM 1679 O O . ILE A 1 220 ? 3.178 -1.731 -15.213 1.00 81.25 220 ILE A O 1
ATOM 1683 N N . PRO A 1 221 ? 1.334 -2.964 -15.556 1.00 86.12 221 PRO A N 1
ATOM 1684 C CA . PRO A 1 221 ? 1.836 -4.106 -14.795 1.00 86.12 221 PRO A CA 1
ATOM 1685 C C . PRO A 1 221 ? 3.117 -4.732 -15.350 1.00 86.12 221 PRO A C 1
ATOM 1687 O O . PRO A 1 221 ? 3.760 -5.524 -14.666 1.00 86.12 221 PRO A O 1
ATOM 1690 N N . THR A 1 222 ? 3.526 -4.393 -16.574 1.00 84.50 222 THR A N 1
ATOM 1691 C CA . THR A 1 222 ? 4.783 -4.880 -17.157 1.00 84.50 222 THR A CA 1
ATOM 1692 C C . THR A 1 222 ? 5.991 -4.005 -16.810 1.00 84.50 222 THR A C 1
ATOM 1694 O O . THR A 1 222 ? 7.116 -4.380 -17.152 1.00 84.50 222 THR A O 1
ATOM 1697 N N . LEU A 1 223 ? 5.792 -2.895 -16.089 1.00 85.19 223 LEU A N 1
ATOM 1698 C CA . LEU A 1 223 ? 6.822 -1.919 -15.738 1.00 85.19 223 LEU A CA 1
ATOM 1699 C C . LEU A 1 223 ? 7.031 -1.815 -14.219 1.00 85.19 223 LEU A C 1
ATOM 1701 O O . LEU A 1 223 ? 6.063 -1.925 -13.472 1.00 85.19 223 LEU A O 1
ATOM 1705 N N . PRO A 1 224 ? 8.261 -1.541 -13.751 1.00 89.25 224 PRO A N 1
ATOM 1706 C CA . PRO A 1 224 ? 9.531 -1.802 -14.431 1.00 89.25 224 PRO A CA 1
ATOM 1707 C C . PRO A 1 224 ? 9.667 -3.260 -14.887 1.00 89.25 224 PRO A C 1
ATOM 1709 O O . PRO A 1 224 ? 9.063 -4.159 -14.302 1.00 89.25 224 PRO A O 1
ATOM 1712 N N . GLY A 1 225 ? 10.460 -3.510 -15.930 1.00 85.69 225 GLY A N 1
ATOM 1713 C CA . GLY A 1 225 ? 10.672 -4.861 -16.456 1.00 85.69 225 GLY A CA 1
ATOM 1714 C C . GLY A 1 225 ? 11.483 -5.762 -15.516 1.00 85.69 225 GLY A C 1
ATOM 1715 O O . GLY A 1 225 ? 12.349 -5.297 -14.779 1.00 85.69 225 GLY A O 1
ATOM 1716 N N . GLU A 1 226 ? 11.265 -7.076 -15.582 1.00 88.06 226 GLU A N 1
ATOM 1717 C CA . GLU A 1 226 ? 11.976 -8.061 -14.739 1.00 88.06 226 GLU A CA 1
ATOM 1718 C C . GLU A 1 226 ? 13.479 -8.098 -14.999 1.00 88.06 226 GLU A C 1
ATOM 1720 O O . GLU A 1 226 ? 14.272 -8.311 -14.084 1.00 88.06 226 GLU A O 1
ATOM 1725 N N . PHE A 1 227 ? 13.888 -7.806 -16.236 1.00 87.56 227 PHE A N 1
ATOM 1726 C CA . PHE A 1 227 ? 15.296 -7.690 -16.615 1.00 87.56 227 PHE A CA 1
ATOM 1727 C C . PHE A 1 227 ? 16.039 -6.576 -15.853 1.00 87.56 227 PHE A C 1
ATOM 1729 O O . PHE A 1 227 ? 17.267 -6.581 -15.824 1.00 87.56 227 PHE A O 1
ATOM 1736 N N . LEU A 1 228 ? 15.310 -5.647 -15.220 1.00 89.12 228 LEU A N 1
ATOM 1737 C CA . LEU A 1 228 ? 15.845 -4.605 -14.339 1.00 89.12 228 LEU A CA 1
ATOM 1738 C C . LEU A 1 228 ? 15.884 -5.033 -12.861 1.00 89.12 228 LEU A C 1
ATOM 1740 O O . LEU A 1 228 ? 16.163 -4.214 -11.993 1.00 89.12 228 LEU A O 1
ATOM 1744 N N . GLY A 1 229 ? 15.596 -6.301 -12.555 1.00 92.25 229 GLY A N 1
ATOM 1745 C CA . GLY A 1 229 ? 15.625 -6.831 -11.192 1.00 92.25 229 GLY A CA 1
ATOM 1746 C C . GLY A 1 229 ? 14.358 -6.556 -10.380 1.00 92.25 229 GLY A C 1
ATOM 1747 O O . GLY A 1 229 ? 14.420 -6.562 -9.150 1.00 92.25 229 GLY A O 1
ATOM 1748 N N . PHE A 1 230 ? 13.223 -6.316 -11.041 1.00 94.94 230 PHE A N 1
ATOM 1749 C CA . PHE A 1 230 ? 11.913 -6.151 -10.407 1.00 94.94 230 PHE A CA 1
ATOM 1750 C C . PHE A 1 230 ? 11.084 -7.434 -10.489 1.00 94.94 230 PHE A C 1
ATOM 1752 O O . PHE A 1 230 ? 11.193 -8.192 -11.447 1.00 94.94 230 PHE A O 1
ATOM 1759 N N . SER A 1 231 ? 10.231 -7.668 -9.497 1.00 95.50 231 SER A N 1
ATOM 1760 C CA . SER A 1 231 ? 9.297 -8.790 -9.448 1.00 95.50 231 SER A CA 1
ATOM 1761 C C . SER A 1 231 ? 7.974 -8.325 -8.866 1.00 95.50 231 SER A C 1
ATOM 1763 O O . SER A 1 231 ? 7.939 -7.463 -7.990 1.00 95.50 231 SER A O 1
ATOM 1765 N N . HIS A 1 232 ? 6.889 -8.929 -9.333 1.00 96.69 232 HIS A N 1
ATOM 1766 C CA . HIS A 1 232 ? 5.599 -8.793 -8.673 1.00 96.69 232 HIS A CA 1
ATOM 1767 C C . HIS A 1 232 ? 5.523 -9.658 -7.416 1.00 96.69 232 HIS A C 1
ATOM 1769 O O . HIS A 1 232 ? 6.160 -10.712 -7.348 1.00 96.69 232 HIS A O 1
ATOM 1775 N N . VAL A 1 233 ? 4.698 -9.214 -6.470 1.00 95.19 233 VAL A N 1
ATOM 1776 C CA . VAL A 1 233 ? 4.103 -10.047 -5.416 1.00 95.19 233 VAL A CA 1
ATOM 1777 C C . VAL A 1 233 ? 3.058 -11.003 -6.009 1.00 95.19 233 VAL A C 1
ATOM 1779 O O . VAL A 1 233 ? 2.589 -10.823 -7.146 1.00 95.19 233 VAL A O 1
ATOM 1782 N N . GLN A 1 234 ? 2.658 -12.017 -5.246 1.00 92.69 234 GLN A N 1
ATOM 1783 C CA . GLN A 1 234 ? 1.593 -12.943 -5.644 1.00 92.69 234 GLN A CA 1
ATOM 1784 C C . GLN A 1 234 ? 0.208 -12.262 -5.714 1.00 92.69 234 GLN A C 1
ATOM 1786 O O . GLN A 1 234 ? 0.057 -11.065 -5.473 1.00 92.69 234 GLN A O 1
ATOM 1791 N N . GLY A 1 235 ? -0.818 -13.026 -6.109 1.00 88.12 235 GLY A N 1
ATOM 1792 C CA . GLY A 1 235 ? -2.213 -12.562 -6.098 1.00 88.12 235 GLY A CA 1
ATOM 1793 C C . GLY A 1 235 ? -2.719 -11.957 -7.409 1.00 88.12 235 GLY A C 1
ATOM 1794 O O . GLY A 1 235 ? -3.688 -11.201 -7.395 1.00 88.12 235 GLY A O 1
ATOM 1795 N N . GLU A 1 236 ? -2.090 -12.257 -8.548 1.00 87.31 236 GLU A N 1
ATOM 1796 C CA . GLU A 1 236 ? -2.585 -11.768 -9.837 1.00 87.31 236 GLU A CA 1
ATOM 1797 C C . GLU A 1 236 ? -3.950 -12.355 -10.199 1.00 87.31 236 GLU A C 1
ATOM 1799 O O . GLU A 1 236 ? -4.176 -13.566 -10.162 1.00 87.31 236 GLU A O 1
ATOM 1804 N N . ILE A 1 237 ? -4.831 -11.466 -10.640 1.00 82.38 237 ILE A N 1
ATOM 1805 C CA . ILE A 1 237 ? -6.060 -11.791 -11.329 1.00 82.38 237 ILE A CA 1
ATOM 1806 C C . ILE A 1 237 ? -6.048 -11.062 -12.677 1.00 82.38 237 ILE A C 1
ATOM 1808 O O . ILE A 1 237 ? -6.076 -9.832 -12.738 1.00 82.38 237 ILE A O 1
ATOM 1812 N N . HIS A 1 238 ? -6.001 -11.832 -13.764 1.00 77.12 238 HIS A N 1
ATOM 1813 C CA . HIS A 1 238 ? -5.781 -11.306 -15.108 1.00 77.12 238 HIS A CA 1
ATOM 1814 C C . HIS A 1 238 ? -7.075 -11.297 -15.934 1.00 77.12 238 HIS A C 1
ATOM 1816 O O . HIS A 1 238 ? -7.684 -12.340 -16.177 1.00 77.12 238 HIS A O 1
ATOM 1822 N N . ILE A 1 239 ? -7.490 -10.115 -16.393 1.00 74.81 239 ILE A N 1
ATOM 1823 C CA . ILE A 1 239 ? -8.670 -9.916 -17.238 1.00 74.81 239 ILE A CA 1
ATOM 1824 C C . ILE A 1 239 ? -8.263 -10.091 -18.706 1.00 74.81 239 ILE A C 1
ATOM 1826 O O . ILE A 1 239 ? -7.550 -9.255 -19.271 1.00 74.81 239 ILE A O 1
ATOM 1830 N N . VAL A 1 240 ? -8.753 -11.163 -19.330 1.00 73.56 240 VAL A N 1
ATOM 1831 C CA . VAL A 1 240 ? -8.599 -11.464 -20.762 1.00 73.56 240 VAL A CA 1
ATOM 1832 C C . VAL A 1 240 ? -9.928 -11.228 -21.492 1.00 73.56 240 VAL A C 1
ATOM 1834 O O . VAL A 1 240 ? -10.987 -11.564 -20.970 1.00 73.56 240 VAL A O 1
ATOM 1837 N N . SER A 1 241 ? -9.909 -10.616 -22.681 1.00 60.97 241 SER A N 1
ATOM 1838 C CA . SER A 1 241 ? -11.118 -10.454 -23.509 1.00 60.97 241 SER A CA 1
ATOM 1839 C C . SER A 1 241 ? -11.305 -11.668 -24.427 1.00 60.97 241 SER A C 1
ATOM 1841 O O . SER A 1 241 ? -10.423 -11.923 -25.246 1.00 60.97 241 SER A O 1
ATOM 1843 N N . ASP A 1 242 ? -12.451 -12.352 -24.364 1.00 48.59 242 ASP A N 1
ATOM 1844 C CA . ASP A 1 242 ? -12.704 -13.598 -25.116 1.00 48.59 242 ASP A CA 1
ATOM 1845 C C . ASP A 1 242 ? -13.170 -13.416 -26.578 1.00 48.59 242 ASP A C 1
ATOM 1847 O O . ASP A 1 242 ? -13.339 -14.403 -27.294 1.00 48.59 242 ASP A O 1
ATOM 1851 N N . SER A 1 243 ? -13.354 -12.196 -27.105 1.00 39.59 243 SER A N 1
ATOM 1852 C CA . SER A 1 243 ? -13.646 -12.042 -28.541 1.00 39.59 243 SER A CA 1
ATOM 1853 C C . SER A 1 243 ? -13.301 -10.671 -29.128 1.00 39.59 243 SER A C 1
ATOM 1855 O O . SER A 1 243 ? -13.480 -9.628 -28.505 1.00 39.59 243 SER A O 1
ATOM 1857 N N . ALA A 1 244 ? -12.862 -10.672 -30.392 1.00 40.72 244 ALA A N 1
ATOM 1858 C CA . ALA A 1 244 ? -12.573 -9.485 -31.208 1.00 40.72 244 ALA A CA 1
ATOM 1859 C C . ALA A 1 244 ? -13.811 -8.614 -31.535 1.00 40.72 244 ALA A C 1
ATOM 1861 O O . ALA A 1 244 ? -13.704 -7.644 -32.282 1.00 40.72 244 ALA A O 1
ATOM 1862 N N . SER A 1 245 ? -14.981 -8.961 -30.996 1.00 36.72 245 SER A N 1
ATOM 1863 C CA . SER A 1 245 ? -16.245 -8.235 -31.142 1.00 36.72 245 SER A CA 1
ATOM 1864 C C . SER A 1 245 ? -16.826 -7.759 -29.815 1.00 36.72 245 SER A C 1
ATOM 1866 O O . SER A 1 245 ? -17.847 -7.075 -29.835 1.00 36.72 245 SER A O 1
ATOM 1868 N N . ASP A 1 246 ? -16.204 -8.092 -28.680 1.00 40.38 246 ASP A N 1
ATOM 1869 C CA . ASP A 1 246 ? -16.671 -7.592 -27.396 1.00 40.38 246 ASP A CA 1
ATOM 1870 C C . ASP A 1 246 ? -16.075 -6.210 -27.148 1.00 40.38 246 ASP A C 1
ATOM 1872 O O . ASP A 1 246 ? -14.957 -6.033 -26.662 1.00 40.38 246 ASP A O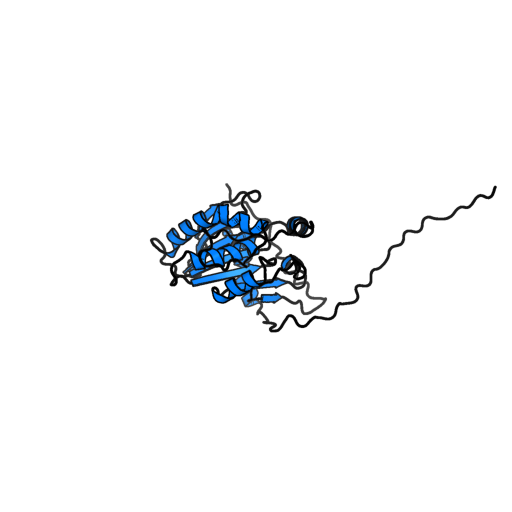 1
ATOM 1876 N N . THR A 1 247 ? -16.841 -5.193 -27.532 1.00 38.41 247 THR A N 1
ATOM 1877 C CA . THR A 1 247 ? -16.630 -3.811 -27.107 1.00 38.41 247 THR A CA 1
ATOM 1878 C C . THR A 1 247 ? -17.053 -3.610 -25.654 1.00 38.41 247 THR A C 1
ATOM 1880 O O . THR A 1 247 ? -17.444 -2.502 -25.283 1.00 38.41 247 THR A O 1
ATOM 1883 N N . SER A 1 248 ? -16.920 -4.624 -24.794 1.00 35.72 248 SER A N 1
ATOM 1884 C CA . SER A 1 248 ? -16.657 -4.402 -23.378 1.00 35.72 248 SER A CA 1
ATOM 1885 C C . SER A 1 248 ? -15.257 -3.782 -23.233 1.00 35.72 248 SER A C 1
ATOM 1887 O O . SER A 1 248 ? -14.365 -4.296 -22.557 1.00 35.72 248 SER A O 1
ATOM 1889 N N . ASP A 1 249 ? -15.078 -2.623 -23.871 1.00 34.75 249 ASP A N 1
ATOM 1890 C CA . ASP A 1 249 ? -14.390 -1.486 -23.303 1.00 34.75 249 ASP A CA 1
ATOM 1891 C C . ASP A 1 249 ? -15.011 -1.249 -21.918 1.00 34.75 249 ASP A C 1
ATOM 1893 O O . ASP A 1 249 ? -15.761 -0.305 -21.687 1.00 34.75 249 ASP A O 1
ATOM 1897 N N . VAL A 1 250 ? -14.626 -2.082 -20.955 1.00 37.03 250 VAL A N 1
ATOM 1898 C CA . VAL A 1 250 ? -14.395 -1.620 -19.594 1.00 37.03 250 VAL A CA 1
ATOM 1899 C C . VAL A 1 250 ? -12.998 -0.987 -19.571 1.00 37.03 250 VAL A C 1
ATOM 1901 O O . VAL A 1 250 ? -12.234 -1.108 -18.624 1.00 37.03 250 VAL A O 1
ATOM 1904 N N . ALA A 1 251 ? -12.659 -0.212 -20.609 1.00 34.09 251 ALA A N 1
ATOM 1905 C CA . ALA A 1 251 ? -12.119 1.097 -20.320 1.00 34.09 251 ALA A CA 1
ATOM 1906 C C . ALA A 1 251 ? -13.152 1.721 -19.387 1.00 34.09 251 ALA A C 1
ATOM 1908 O O . ALA A 1 251 ? -14.253 2.032 -19.833 1.00 34.09 251 ALA A O 1
ATOM 1909 N N . LEU A 1 252 ? -12.837 1.773 -18.091 1.00 33.69 252 LEU A N 1
ATOM 1910 C CA . LEU A 1 252 ? -13.584 2.485 -17.060 1.00 33.69 252 LEU A CA 1
ATOM 1911 C C . LEU A 1 252 ? -14.075 3.822 -17.643 1.00 33.69 252 LEU A C 1
ATOM 1913 O O . LEU A 1 252 ? -13.371 4.831 -17.594 1.00 33.69 252 LEU A O 1
ATOM 1917 N N . ARG A 1 253 ? -15.269 3.844 -18.251 1.00 24.61 253 ARG A N 1
ATOM 1918 C CA . ARG A 1 253 ? -15.915 5.058 -18.745 1.00 24.61 253 ARG A CA 1
ATOM 1919 C C . ARG A 1 253 ? -16.463 5.738 -17.510 1.00 24.61 253 ARG A C 1
ATOM 1921 O O . ARG A 1 253 ? -17.633 5.609 -17.176 1.00 24.61 253 ARG A O 1
ATOM 1928 N N . VAL A 1 254 ? -15.572 6.421 -16.801 1.00 29.86 254 VAL A N 1
ATOM 1929 C CA . VAL A 1 254 ? -15.914 7.252 -15.654 1.00 29.86 254 VAL A CA 1
ATOM 1930 C C . VAL A 1 254 ? -16.638 8.490 -16.197 1.00 29.86 254 VAL A C 1
ATOM 1932 O O . VAL A 1 254 ? -16.048 9.240 -16.983 1.00 29.86 254 VAL A O 1
ATOM 1935 N N . PRO A 1 255 ? -17.910 8.731 -15.836 1.00 23.39 255 PRO A N 1
ATOM 1936 C CA . PRO A 1 255 ? -18.579 9.988 -16.145 1.00 23.39 255 PRO A CA 1
ATOM 1937 C C . PRO A 1 255 ? -17.802 11.163 -15.532 1.00 23.39 255 PRO A C 1
ATOM 1939 O O . PRO A 1 255 ? -17.204 11.030 -14.467 1.00 23.39 255 PRO A O 1
ATOM 1942 N N . ARG A 1 256 ? -17.817 12.336 -16.178 1.00 25.73 256 ARG A N 1
ATOM 1943 C CA . ARG A 1 256 ? -17.219 13.569 -15.628 1.00 25.73 256 ARG A CA 1
ATOM 1944 C C . ARG A 1 256 ? -17.729 13.832 -14.200 1.00 25.73 256 ARG A C 1
ATOM 1946 O O . ARG A 1 256 ? -18.921 14.064 -14.014 1.00 25.73 256 ARG A O 1
ATOM 1953 N N . GLN A 1 257 ? -16.821 13.841 -13.223 1.00 33.72 257 GLN A N 1
ATOM 1954 C CA . GLN A 1 257 ? -17.114 14.102 -11.810 1.00 33.72 257 GLN A CA 1
ATOM 1955 C C . GLN A 1 257 ? -17.154 15.602 -11.472 1.00 33.72 257 GLN A C 1
ATOM 1957 O O . GLN A 1 257 ? -16.460 16.426 -12.078 1.00 33.72 257 GLN A O 1
ATOM 1962 N N . ARG A 1 258 ? -17.966 15.937 -10.461 1.00 28.81 258 ARG A N 1
ATOM 1963 C CA . ARG A 1 258 ? -17.876 17.178 -9.677 1.00 28.81 258 ARG A CA 1
ATOM 1964 C C . ARG A 1 258 ? -16.777 17.008 -8.619 1.00 28.81 258 ARG A C 1
ATOM 1966 O O . ARG A 1 258 ? -16.583 15.909 -8.118 1.00 28.81 258 ARG A O 1
ATOM 1973 N N . ARG A 1 259 ? -16.040 18.084 -8.322 1.00 30.45 259 ARG A N 1
ATOM 1974 C CA . ARG A 1 259 ? -14.934 18.096 -7.347 1.00 30.45 259 ARG A CA 1
ATOM 1975 C C . ARG A 1 259 ? -15.473 17.963 -5.918 1.00 30.45 259 ARG A C 1
ATOM 1977 O O . ARG A 1 259 ? -16.502 18.558 -5.621 1.00 30.45 259 ARG A O 1
ATOM 1984 N N . CYS A 1 260 ? -14.721 17.291 -5.042 1.00 38.75 260 CYS A N 1
ATOM 1985 C CA . CYS A 1 260 ? -14.988 17.206 -3.596 1.00 38.75 260 CYS A CA 1
ATOM 1986 C C . CYS A 1 260 ? -14.775 18.533 -2.838 1.00 38.75 260 CYS A C 1
ATOM 1988 O O . CYS A 1 260 ? -15.007 18.595 -1.636 1.00 38.75 260 CYS A O 1
ATOM 1990 N N . TYR A 1 261 ? -14.338 19.592 -3.524 1.00 29.12 261 TYR A N 1
ATOM 1991 C CA . TYR A 1 261 ? -14.235 20.929 -2.950 1.00 29.12 261 TYR A CA 1
ATOM 1992 C C . TYR A 1 261 ? -15.420 21.779 -3.406 1.00 29.12 261 TYR A C 1
ATOM 1994 O O . TYR A 1 261 ? -15.567 22.051 -4.604 1.00 29.12 261 TYR A O 1
ATOM 2002 N N . GLY A 1 262 ? -16.245 22.170 -2.433 1.00 28.73 262 GLY A N 1
ATOM 2003 C CA . GLY A 1 262 ? -17.035 23.398 -2.496 1.00 28.73 262 GLY A CA 1
ATOM 2004 C C . GLY A 1 262 ? -16.151 24.609 -2.236 1.00 28.73 262 GLY A C 1
ATOM 2005 O O . GLY A 1 262 ? -15.220 24.478 -1.410 1.00 28.73 262 GLY A O 1
#

pLDDT: mean 72.04, std 24.93, range [23.39, 98.56]

Organism: Coniophora puteana (strain RWD-64-598) (NCBI:txid741705)

Foldseek 3Di:
DDDDDDDDDDDPDDDDPPDDPPDPPPPDADDDDPVRVVVCLLQACQLPDPVSDPQWAWPDWDDDCPLAFTWTWTARPVQLAIEIETHADDVVVLVVVQVPPPFDWDDADCVQQPPQDPPWTWGPVLSVRCVPPVVVNLVRRCVRDPDDDRVRQEYEYEYEQSRQLNSLVSLNRCLRVPPVSRAYAYEYELYAFTTAPSNQVSSVVRHVHYAYEYEPPRCRNCPPDCVVRTDHHDHYHYDDDPDPPPPPPPPVPDPDDDDPPD

InterPro domains:
  IPR002921 Fungal lipase-type domain [PF01764] (103-226)
  IPR029058 Alpha/Beta hydrolase fold [G3DSA:3.40.50.1820] (17-258)
  IPR029058 Alpha/Beta hydrolase fold [SSF53474] (45-242)
  IPR051218 Secreted Mono/Diacylglycerol Lipase [PTHR45856] (71-240)

Sequence (262 aa):
MHPSKVLALTLYGVLSAIAAPIEDWVTTLTQISESALESWAPYTQLTKACDAVPGFEPSLAAGDGNYVQYYFVGYWPTNNAVVVAHQGIDPLKFESLFIDIEIVQTHLDSALFPGVPSNVMVHEGFADEPAKTAQIILAEVQNLGLISQHGATEVFIVGHSLGGALAELDCLYLTLNLPSNIHIKGQTYGTPRVGNPAYASSFDSRINDFVRINNVRDPIPTLPGEFLGFSHVQGEIHIVSDSASDTSDVALRVPRQRRCYG

Mean predicted aligned error: 12.56 Å

Nearest PDB structures (foldseek):
  6qpp-assembly1_A  TM=8.418E-01  e=5.086E-14  Rhizomucor miehei
  1tgl-assembly1_A  TM=8.439E-01  e=1.213E-13  Rhizomucor miehei
  6qpr-assembly1_A  TM=8.435E-01  e=2.257E-13  Rhizomucor miehei
  1lgy-assembly3_C  TM=8.093E-01  e=7.815E-13  Rhizopus niveus
  3ngm-assembly2_B  TM=7.719E-01  e=3.947E-13  Fusarium graminearum